Protein AF-A0A3N5HM91-F1 (afdb_monomer_lite)

Sequence (227 aa):
MMANQSGSASPARASLASGGAGEHDPHALMRIKSLTLRARAVVEGFYTGLHRSPYHGFSVEFSEYRPYVQGDDPGGLDWKLYARSDRYYIKRFEDETDRLVYLIFDRSRSMGFGTLAYDKSQYAVTLAATLAYFMSLQRDSVGLLTFDESIGDWIPARQRPGHFRQLMVALTRPLAGAGTNLDQPLTQLAQRITKRGLVILISDLLAPIAELRTNLAMLRSRGQEVM

Foldseek 3Di:
DDDDDDDDDDPDDDDPDPDQQLDDDPVVLLPPPQLLVSLVCNLVSVLVSPDPPNDDDPDQPFPDWDFDDPPDDPVQWDPPVCVVPVTTTGTDTDPLPQFFEEEEAELAPQQQDDPDPDGNLSVLLSVSLNVLVVSLSSQHFYWYWYDYQHTDDTGGGDNDPCSSVVSNVVSPDHRDHPHHDPQHHLVVVLVVDQDEHEYE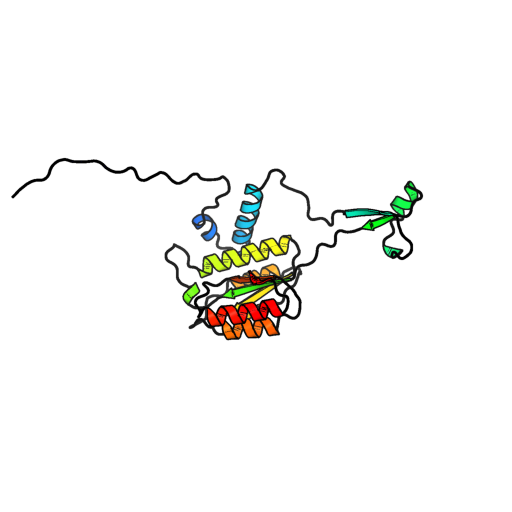YRDPPPDDPVSVVVSVVSSVVSNYHYD

Secondary structure (DSSP, 8-state):
---------PPP--------TT---HHHHHT---HHHHHHHHHHHHHHHH-SS-----S--EEEEEEP-TTS-GGGB-HHHHHHHSS-EEEEE------EEEEEEE-SGGGG--SSSS-HHHHHHHHHHHHHHHHHHTT-EEEEEEESSSEEEEEEEE--TTHHHHHHHHHTSPP--SS---HHHHHHHHHH--S--EEEEES---S-HHHHHHHHHHHHHTT-EE-

Radius of gyration: 25.28 Å; chains: 1; bounding box: 54×55×94 Å

pLDDT: mean 77.69, std 19.09, range [32.09, 96.38]

Structure (mmCIF, N/CA/C/O backbone):
data_AF-A0A3N5HM91-F1
#
_entry.id   AF-A0A3N5HM91-F1
#
loop_
_atom_site.group_PDB
_atom_site.id
_atom_site.type_symbol
_atom_site.label_atom_id
_atom_site.label_alt_id
_atom_site.label_comp_id
_atom_site.label_asym_id
_atom_site.label_entity_id
_atom_site.label_seq_id
_atom_site.pdbx_PDB_ins_code
_atom_site.Cartn_x
_atom_site.Cartn_y
_atom_site.Cartn_z
_atom_site.occupancy
_atom_site.B_iso_or_equiv
_atom_site.auth_seq_id
_atom_site.auth_comp_id
_atom_site.auth_asym_id
_atom_site.auth_atom_id
_atom_site.pdbx_PDB_model_num
ATOM 1 N N . MET A 1 1 ? 17.850 28.552 -58.714 1.00 38.75 1 MET A N 1
ATOM 2 C CA . MET A 1 1 ? 18.538 29.624 -57.970 1.00 38.75 1 MET A CA 1
ATOM 3 C C . MET A 1 1 ? 17.457 30.563 -57.462 1.00 38.75 1 MET A C 1
ATOM 5 O O . MET A 1 1 ? 16.863 31.204 -58.307 1.00 38.75 1 MET A O 1
ATOM 9 N N . MET A 1 2 ? 17.200 30.575 -56.141 1.00 33.78 2 MET A N 1
ATOM 10 C CA . MET A 1 2 ? 16.507 31.648 -55.383 1.00 33.78 2 MET A CA 1
ATOM 11 C C . MET A 1 2 ? 15.030 31.937 -55.764 1.00 33.78 2 MET A C 1
ATOM 13 O O . MET A 1 2 ? 14.639 31.814 -56.907 1.00 33.78 2 MET A O 1
ATOM 17 N N . ALA A 1 3 ? 14.114 32.352 -54.895 1.00 36.22 3 ALA A N 1
ATOM 18 C CA . ALA A 1 3 ? 14.037 32.378 -53.448 1.00 36.22 3 ALA A CA 1
ATOM 19 C C . ALA A 1 3 ? 12.547 32.462 -53.049 1.00 36.22 3 ALA A C 1
ATOM 21 O O . ALA A 1 3 ? 11.708 32.997 -53.766 1.00 36.22 3 ALA A O 1
ATOM 22 N N . ASN A 1 4 ? 12.283 31.904 -51.876 1.00 33.09 4 ASN A N 1
ATOM 23 C CA . ASN A 1 4 ? 11.104 31.980 -51.024 1.00 33.09 4 ASN A CA 1
ATOM 24 C C . ASN A 1 4 ? 10.747 33.427 -50.597 1.00 33.09 4 ASN A C 1
ATOM 26 O O . ASN A 1 4 ? 11.670 34.203 -50.342 1.00 33.09 4 ASN A O 1
ATOM 30 N N . GLN A 1 5 ? 9.442 33.731 -50.474 1.00 35.41 5 GLN A N 1
ATOM 31 C CA . GLN A 1 5 ? 8.746 34.633 -49.514 1.00 35.41 5 GLN A CA 1
ATOM 32 C C . GLN A 1 5 ? 7.316 34.896 -50.055 1.00 35.41 5 GLN A C 1
ATOM 34 O O . GLN A 1 5 ? 7.162 35.103 -51.248 1.00 35.41 5 GLN A O 1
ATOM 39 N N . SER A 1 6 ? 6.199 34.925 -49.327 1.00 35.38 6 SER A N 1
ATOM 40 C CA . SER A 1 6 ? 5.907 35.072 -47.901 1.00 35.38 6 SER A CA 1
ATOM 41 C C . SER A 1 6 ? 4.463 34.591 -47.654 1.00 35.38 6 SER A C 1
ATOM 43 O O . SER A 1 6 ? 3.572 34.832 -48.464 1.00 35.38 6 SER A O 1
ATOM 45 N N . GLY A 1 7 ? 4.231 33.891 -46.546 1.00 32.09 7 GLY A N 1
ATOM 46 C CA . GLY A 1 7 ? 2.920 33.349 -46.182 1.00 32.09 7 GLY A CA 1
ATOM 47 C C . GLY A 1 7 ? 2.950 32.801 -44.761 1.00 32.09 7 GLY A C 1
ATOM 48 O O . GLY A 1 7 ? 2.872 31.596 -44.549 1.00 32.09 7 GLY A O 1
ATOM 49 N N . SER A 1 8 ? 3.167 33.681 -43.783 1.00 37.75 8 SER A N 1
ATOM 50 C CA . SER A 1 8 ? 3.177 33.337 -42.361 1.00 37.75 8 SER A CA 1
ATOM 51 C C . SER A 1 8 ? 1.759 33.382 -41.786 1.00 37.75 8 SER A C 1
ATOM 53 O O . SER A 1 8 ? 1.264 34.450 -41.431 1.00 37.75 8 SER A O 1
ATOM 55 N N . ALA A 1 9 ? 1.131 32.219 -41.638 1.00 35.38 9 ALA A N 1
ATOM 56 C CA . ALA A 1 9 ? 0.003 32.020 -40.734 1.00 35.38 9 ALA A CA 1
ATOM 57 C C . ALA A 1 9 ? 0.336 30.830 -39.825 1.00 35.38 9 ALA A C 1
ATOM 59 O O . ALA A 1 9 ? 0.240 29.670 -40.214 1.00 35.38 9 ALA A O 1
ATOM 60 N N . SER A 1 10 ? 0.816 31.149 -38.625 1.00 39.56 10 SER A N 1
ATOM 61 C CA . SER A 1 10 ? 1.086 30.190 -37.554 1.00 39.56 10 SER A CA 1
ATOM 62 C C . SER A 1 10 ? -0.232 29.884 -36.835 1.00 39.56 10 SER A C 1
ATOM 64 O O . SER A 1 10 ? -0.868 30.836 -36.372 1.00 39.56 10 SER A O 1
ATOM 66 N N . PRO A 1 11 ? -0.690 28.625 -36.708 1.00 36.38 11 PRO A N 1
ATOM 67 C CA . PRO A 1 11 ? -1.816 28.339 -35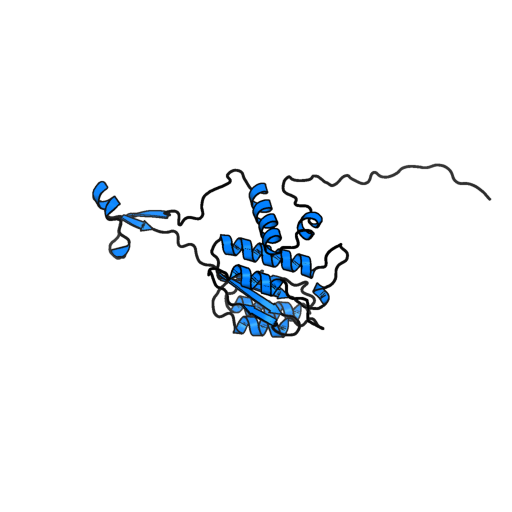.841 1.00 36.38 11 PRO A CA 1
ATOM 68 C C . PRO A 1 11 ? -1.323 28.329 -34.393 1.00 36.38 11 PRO A C 1
ATOM 70 O O . PRO A 1 11 ? -0.426 27.574 -34.010 1.00 36.38 11 PRO A O 1
ATOM 73 N N . ALA A 1 12 ? -1.924 29.213 -33.600 1.00 36.97 12 ALA A N 1
ATOM 74 C CA . ALA A 1 12 ? -1.773 29.302 -32.161 1.00 36.97 12 ALA A CA 1
ATOM 75 C C . ALA A 1 12 ? -1.885 27.911 -31.515 1.00 36.97 12 ALA A C 1
ATOM 77 O O . ALA A 1 12 ? -2.926 27.256 -31.581 1.00 36.97 12 ALA A O 1
ATOM 78 N N . ARG A 1 13 ? -0.803 27.463 -30.870 1.00 32.44 13 ARG A N 1
ATOM 79 C CA . ARG A 1 13 ? -0.859 26.329 -29.949 1.00 32.44 13 ARG A CA 1
ATOM 80 C C . ARG A 1 13 ? -1.694 26.749 -28.746 1.00 32.44 13 ARG A C 1
ATOM 82 O O . ARG A 1 13 ? -1.311 27.646 -27.999 1.00 32.44 13 ARG A O 1
ATOM 89 N N . ALA A 1 14 ? -2.842 26.094 -28.624 1.00 33.09 14 ALA A N 1
ATOM 90 C CA . ALA A 1 14 ? -3.790 26.224 -27.538 1.00 33.09 14 ALA A CA 1
ATOM 91 C C . ALA A 1 14 ? -3.094 26.156 -26.171 1.00 33.09 14 ALA A C 1
ATOM 93 O O . ALA A 1 14 ? -2.381 25.203 -25.854 1.00 33.09 14 ALA A O 1
ATOM 94 N N . SER A 1 15 ? -3.339 27.187 -25.369 1.00 38.09 15 SER A N 1
ATOM 95 C CA . SER A 1 15 ? -3.072 27.219 -23.941 1.00 38.09 15 SER A CA 1
ATOM 96 C C . SER A 1 15 ? -3.959 26.193 -23.234 1.00 38.09 15 SER A C 1
ATOM 98 O O . SER A 1 15 ? -5.172 26.378 -23.137 1.00 38.09 15 SER A O 1
ATOM 100 N N . LEU A 1 16 ? -3.356 25.128 -22.716 1.00 40.62 16 LEU A N 1
ATOM 101 C CA . LEU A 1 16 ? -3.989 24.205 -21.778 1.00 40.62 16 LEU A CA 1
ATOM 102 C C . LEU A 1 16 ? -3.078 24.074 -20.561 1.00 40.62 16 LEU A C 1
ATOM 104 O O . LEU A 1 16 ? -2.190 23.232 -20.526 1.00 40.62 16 LEU A O 1
ATOM 108 N N . ALA A 1 17 ? -3.294 24.949 -19.585 1.00 33.06 17 ALA A N 1
ATOM 109 C CA . ALA A 1 17 ? -2.877 24.738 -18.205 1.00 33.06 17 ALA A CA 1
ATOM 110 C C . ALA A 1 17 ? -3.759 25.605 -17.300 1.00 33.06 17 ALA A C 1
ATOM 112 O O . ALA A 1 17 ? -3.346 26.638 -16.778 1.00 33.06 17 ALA A O 1
ATOM 113 N N . SER A 1 18 ? -5.021 25.204 -17.156 1.00 34.78 18 SER A N 1
ATOM 114 C CA . SER A 1 18 ? -5.831 25.604 -16.010 1.00 34.78 18 SER A CA 1
ATOM 115 C C . SER A 1 18 ? -5.305 24.847 -14.786 1.00 34.78 18 SER A C 1
ATOM 117 O O . SER A 1 18 ? -5.758 23.740 -14.504 1.00 34.78 18 SER A O 1
ATOM 119 N N . GLY A 1 19 ? -4.303 25.414 -14.112 1.00 32.50 19 GLY A N 1
ATOM 120 C CA . GLY A 1 19 ? -3.766 24.886 -12.858 1.00 32.50 19 GLY A CA 1
ATOM 121 C C . GLY A 1 19 ? -4.804 25.002 -11.744 1.00 32.50 19 GLY A C 1
ATOM 122 O O . GLY A 1 19 ? -5.133 26.105 -11.305 1.00 32.50 19 GLY A O 1
ATOM 123 N N . GLY A 1 20 ? -5.342 23.861 -11.317 1.00 33.12 20 GLY A N 1
ATOM 124 C CA . GLY A 1 20 ? -6.189 23.747 -10.136 1.00 33.12 20 GLY A CA 1
ATOM 125 C C . GLY A 1 20 ? -5.333 23.688 -8.871 1.00 33.12 20 GLY A C 1
ATOM 126 O O . GLY A 1 20 ? -4.338 22.970 -8.810 1.00 33.12 20 GLY A O 1
ATOM 127 N N . ALA A 1 21 ? -5.713 24.462 -7.857 1.00 42.03 21 ALA A N 1
ATOM 128 C CA . ALA A 1 21 ? -5.048 24.506 -6.559 1.00 42.03 21 ALA A CA 1
ATOM 129 C C . ALA A 1 21 ? -5.019 23.109 -5.901 1.00 42.03 21 ALA A C 1
ATOM 131 O O . ALA A 1 21 ? -6.069 22.548 -5.601 1.00 42.03 21 ALA A O 1
ATOM 132 N N . GLY A 1 22 ? -3.815 22.560 -5.700 1.00 48.78 22 GLY A N 1
ATOM 133 C CA . GLY A 1 22 ? -3.570 21.229 -5.116 1.00 48.78 22 GLY A CA 1
ATOM 134 C C . GLY A 1 22 ? -2.557 20.368 -5.884 1.00 48.78 22 GLY A C 1
ATOM 135 O O . GLY A 1 22 ? -2.160 19.305 -5.412 1.00 48.78 22 GLY A O 1
ATOM 136 N N . GLU A 1 23 ? -2.113 20.810 -7.061 1.00 53.28 23 GLU A N 1
ATOM 137 C CA . GLU A 1 23 ? -1.206 20.041 -7.912 1.00 53.28 23 GLU A CA 1
ATOM 138 C C . GLU A 1 23 ? 0.236 20.082 -7.376 1.00 53.28 23 GLU A C 1
ATOM 140 O O . GLU A 1 23 ? 1.000 21.019 -7.614 1.00 53.28 23 GLU A O 1
ATOM 145 N N . HIS A 1 24 ? 0.624 19.065 -6.602 1.00 64.25 24 HIS A N 1
ATOM 146 C CA . HIS A 1 24 ? 2.031 18.861 -6.278 1.00 64.25 24 HIS A CA 1
ATOM 147 C C . HIS A 1 24 ? 2.794 18.499 -7.546 1.00 64.25 24 HIS A C 1
ATOM 149 O O . HIS A 1 24 ? 2.518 17.462 -8.147 1.00 64.25 24 HIS A O 1
ATOM 155 N N . ASP A 1 25 ? 3.791 19.313 -7.902 1.00 80.00 25 ASP A N 1
ATOM 156 C CA . ASP A 1 25 ? 4.732 18.983 -8.970 1.00 80.00 25 ASP A CA 1
ATOM 157 C C . ASP A 1 25 ? 5.346 17.591 -8.703 1.00 80.00 25 ASP A C 1
ATOM 159 O O . ASP A 1 25 ? 6.078 17.416 -7.714 1.00 80.00 25 ASP A O 1
ATOM 163 N N . PRO A 1 26 ? 5.075 16.587 -9.563 1.00 79.69 26 PRO A N 1
ATOM 164 C CA . PRO A 1 26 ? 5.615 15.245 -9.397 1.00 79.69 26 PRO A CA 1
ATOM 165 C C . PRO A 1 26 ? 7.144 15.245 -9.322 1.00 79.69 26 PRO A C 1
ATOM 167 O O . PRO A 1 26 ? 7.726 14.446 -8.586 1.00 79.69 26 PRO A O 1
ATOM 170 N N . HIS A 1 27 ? 7.815 16.168 -10.020 1.00 83.25 27 HIS A N 1
ATOM 171 C CA . HIS A 1 27 ? 9.269 16.286 -9.955 1.00 83.25 27 HIS A CA 1
ATOM 172 C C . HIS A 1 27 ? 9.744 16.743 -8.573 1.00 83.25 27 HIS A C 1
ATOM 174 O O . HIS A 1 27 ? 10.708 16.183 -8.045 1.00 83.25 27 HIS A O 1
ATOM 180 N N . ALA A 1 28 ? 9.062 17.704 -7.949 1.00 85.25 28 ALA A N 1
ATOM 181 C CA . ALA A 1 28 ? 9.367 18.143 -6.590 1.00 85.25 28 ALA A CA 1
ATOM 182 C C . ALA A 1 28 ? 9.172 17.016 -5.561 1.00 85.25 28 ALA A C 1
ATOM 184 O O . ALA A 1 28 ? 10.044 16.802 -4.714 1.00 85.25 28 ALA A O 1
ATOM 185 N N . LEU A 1 29 ? 8.086 16.241 -5.667 1.00 86.56 29 LEU A N 1
ATOM 186 C CA . LEU A 1 29 ? 7.828 15.099 -4.780 1.00 86.56 29 LEU A CA 1
ATOM 187 C C . LEU A 1 29 ? 8.895 14.008 -4.915 1.00 86.56 29 LEU A C 1
ATOM 189 O O . LEU A 1 29 ? 9.392 13.486 -3.913 1.00 86.56 29 LEU A O 1
ATOM 193 N N . MET A 1 30 ? 9.307 13.696 -6.145 1.00 88.94 30 MET A N 1
ATOM 194 C CA . MET A 1 30 ? 10.326 12.676 -6.404 1.00 88.94 30 MET A CA 1
ATOM 195 C C . MET A 1 30 ? 11.716 13.049 -5.872 1.00 88.94 30 MET A C 1
ATOM 197 O O . MET A 1 30 ? 12.528 12.160 -5.612 1.00 88.94 30 MET A O 1
ATOM 201 N N . ARG A 1 31 ? 11.990 14.337 -5.612 1.00 88.00 31 ARG A N 1
ATOM 202 C CA . ARG A 1 31 ? 13.237 14.780 -4.957 1.00 88.00 31 ARG A CA 1
ATOM 203 C C . ARG A 1 31 ? 13.297 14.435 -3.467 1.00 88.00 31 ARG A C 1
ATOM 205 O O . ARG A 1 31 ? 14.390 14.394 -2.899 1.00 88.00 31 ARG A O 1
ATOM 212 N N . ILE A 1 32 ? 12.161 14.168 -2.820 1.00 90.44 32 ILE A N 1
ATOM 213 C CA . ILE A 1 32 ? 12.120 13.784 -1.406 1.00 90.44 32 ILE A CA 1
ATOM 214 C C . ILE A 1 32 ? 12.680 12.367 -1.271 1.00 90.44 32 ILE A C 1
ATOM 216 O O . ILE A 1 32 ? 12.009 11.399 -1.616 1.00 90.44 32 ILE A O 1
ATOM 220 N N . LYS A 1 33 ? 13.909 12.220 -0.762 1.00 88.31 33 LYS A N 1
ATOM 221 C CA . LYS A 1 33 ? 14.578 10.906 -0.638 1.00 88.31 33 LYS A CA 1
ATOM 222 C C . LYS A 1 33 ? 13.886 9.951 0.338 1.00 88.31 33 LYS A C 1
ATOM 224 O O . LYS A 1 33 ? 13.924 8.742 0.149 1.00 88.31 33 LYS A O 1
ATOM 229 N N . SER A 1 34 ? 13.275 10.484 1.394 1.00 93.00 34 SER A N 1
ATOM 230 C CA . SER A 1 34 ? 12.549 9.670 2.369 1.00 93.00 34 SER A CA 1
ATOM 231 C C . SER A 1 34 ? 11.190 9.269 1.808 1.00 93.00 34 SER A C 1
ATOM 233 O O . SER A 1 34 ? 10.312 10.118 1.659 1.00 93.00 34 SER A O 1
ATOM 235 N N . LEU A 1 35 ? 11.000 7.973 1.550 1.00 93.00 35 LEU A N 1
ATOM 236 C CA . LEU A 1 35 ? 9.730 7.432 1.061 1.00 93.00 35 LEU A CA 1
ATOM 237 C C . LEU A 1 35 ? 8.567 7.748 2.012 1.00 93.00 35 LEU A C 1
ATOM 239 O O . LEU A 1 35 ? 7.495 8.142 1.569 1.00 93.00 35 LEU A O 1
ATOM 243 N N . THR A 1 36 ? 8.808 7.666 3.323 1.00 92.62 36 THR A N 1
ATOM 244 C CA . THR A 1 36 ? 7.818 8.024 4.345 1.00 92.62 36 THR A CA 1
ATOM 245 C C . THR A 1 36 ? 7.397 9.488 4.252 1.00 92.62 36 THR A C 1
ATOM 247 O O . THR A 1 36 ? 6.209 9.787 4.316 1.00 92.62 36 THR A O 1
ATOM 250 N N . LEU A 1 37 ? 8.357 10.412 4.119 1.00 91.44 37 LEU A N 1
ATOM 251 C CA . LEU A 1 37 ? 8.040 11.840 4.009 1.00 91.44 37 LEU A CA 1
ATOM 252 C C . LEU A 1 37 ? 7.346 12.151 2.685 1.00 91.44 37 LEU A C 1
ATOM 254 O O . LEU A 1 37 ? 6.444 12.977 2.651 1.00 91.44 37 LEU A O 1
ATOM 258 N N . ARG A 1 38 ? 7.733 11.458 1.611 1.00 93.12 38 ARG A N 1
ATOM 259 C CA . ARG A 1 38 ? 7.095 11.586 0.303 1.00 93.12 38 ARG A CA 1
ATOM 260 C C . ARG A 1 38 ? 5.633 11.142 0.350 1.00 93.12 38 ARG A C 1
ATOM 262 O O . ARG A 1 38 ? 4.770 11.896 -0.074 1.00 93.12 38 ARG A O 1
ATOM 269 N N . ALA A 1 39 ? 5.355 9.969 0.920 1.00 91.56 39 ALA A N 1
ATOM 270 C CA . ALA A 1 39 ? 3.995 9.465 1.108 1.00 91.56 39 ALA A CA 1
ATOM 271 C C . ALA A 1 39 ? 3.138 10.427 1.945 1.00 91.56 39 ALA A C 1
ATOM 273 O O . ALA A 1 39 ? 2.004 10.719 1.578 1.00 91.56 39 ALA A O 1
ATOM 274 N N . ARG A 1 40 ? 3.702 10.975 3.031 1.00 90.69 40 ARG A N 1
ATOM 275 C CA . ARG A 1 40 ? 3.040 12.002 3.850 1.00 90.69 40 ARG A CA 1
ATOM 276 C C . ARG A 1 40 ? 2.698 13.249 3.052 1.00 90.69 40 ARG A C 1
ATOM 278 O O . ARG A 1 40 ? 1.547 13.654 3.070 1.00 90.69 40 ARG A O 1
ATOM 285 N N . ALA A 1 41 ? 3.662 13.801 2.317 1.00 89.25 41 ALA A N 1
ATOM 286 C CA . ALA A 1 41 ? 3.454 15.002 1.517 1.00 89.25 41 ALA A CA 1
ATOM 287 C C . ALA A 1 41 ? 2.342 14.819 0.471 1.00 89.25 41 ALA A C 1
ATOM 289 O O . ALA A 1 41 ? 1.533 15.719 0.289 1.00 89.25 41 ALA A O 1
ATOM 290 N N . VAL A 1 42 ? 2.264 13.648 -0.175 1.00 88.19 42 VAL A N 1
ATOM 291 C CA . VAL A 1 42 ? 1.188 13.339 -1.133 1.00 88.19 42 VAL A CA 1
ATOM 292 C C . VAL A 1 42 ? -0.172 13.271 -0.436 1.00 88.19 42 VAL A C 1
ATOM 294 O O . VAL A 1 42 ? -1.130 13.877 -0.908 1.00 88.19 42 VAL A O 1
ATOM 297 N N . VAL A 1 43 ? -0.263 12.558 0.692 1.00 86.75 43 VAL A N 1
ATOM 298 C CA . VAL A 1 43 ? -1.525 12.409 1.434 1.00 86.75 43 VAL A CA 1
ATOM 299 C C . VAL A 1 43 ? -1.989 13.742 2.026 1.00 86.75 43 VAL A C 1
ATOM 301 O O . VAL A 1 43 ? -3.131 14.136 1.820 1.00 86.75 43 VAL A O 1
ATOM 304 N N . GLU A 1 44 ? -1.117 14.469 2.722 1.00 83.19 44 GLU A N 1
ATOM 305 C CA . GLU A 1 44 ? -1.420 15.789 3.296 1.00 83.19 44 GLU A CA 1
ATOM 306 C C . GLU A 1 44 ? -1.773 16.813 2.208 1.00 83.19 44 GLU A C 1
ATOM 308 O O . GLU A 1 44 ? -2.680 17.624 2.381 1.00 83.19 44 GLU A O 1
ATOM 313 N N . GLY A 1 45 ? -1.106 16.738 1.058 1.00 77.31 45 GLY A N 1
ATOM 314 C CA . GLY A 1 45 ? -1.426 17.496 -0.144 1.00 77.31 45 GLY A CA 1
ATOM 315 C C . GLY A 1 45 ? -2.835 17.279 -0.669 1.00 77.31 45 GLY A C 1
ATOM 316 O O . GLY A 1 45 ? -3.582 18.222 -0.928 1.00 77.31 45 GLY A O 1
ATOM 317 N N . PHE A 1 46 ? -3.220 16.009 -0.763 1.00 70.31 46 PHE A N 1
ATOM 318 C CA . PHE A 1 46 ? -4.570 15.616 -1.133 1.00 70.31 46 PHE A CA 1
ATOM 319 C C . PHE A 1 46 ? -5.600 16.148 -0.126 1.00 70.31 46 PHE A C 1
ATOM 321 O O . PHE A 1 46 ? -6.576 16.776 -0.524 1.00 70.31 46 PHE A O 1
ATOM 328 N N . TYR A 1 47 ? -5.355 15.995 1.179 1.00 66.50 47 TYR A N 1
ATOM 329 C CA . TYR A 1 47 ? -6.248 16.528 2.214 1.00 66.50 47 TYR A CA 1
ATOM 330 C C . TYR A 1 47 ? -6.366 18.057 2.160 1.00 66.50 47 TYR A C 1
ATOM 332 O O . TYR A 1 47 ? -7.474 18.587 2.133 1.00 66.50 47 TYR A O 1
ATOM 340 N N . THR A 1 48 ? -5.248 18.779 2.072 1.00 59.34 48 THR A N 1
ATOM 341 C CA . THR A 1 48 ? -5.237 20.252 2.005 1.00 59.34 48 THR A CA 1
ATOM 342 C C . THR A 1 48 ? -5.942 20.804 0.766 1.00 59.34 48 THR A C 1
ATOM 344 O O . THR A 1 48 ? -6.614 21.827 0.880 1.00 59.34 48 THR A O 1
ATOM 347 N N . GLY A 1 49 ? -5.884 20.106 -0.375 1.00 55.22 49 GLY A N 1
ATOM 348 C CA . GLY A 1 49 ? -6.674 20.431 -1.569 1.00 55.22 49 GLY A CA 1
ATOM 349 C C . GLY A 1 49 ? -8.179 20.149 -1.435 1.00 55.22 49 GLY A C 1
ATOM 350 O O . GLY A 1 49 ? -8.981 20.806 -2.097 1.00 55.22 49 GLY A O 1
ATOM 351 N N . LEU A 1 50 ? -8.583 19.220 -0.559 1.00 51.25 50 LEU A N 1
ATOM 352 C CA . LEU A 1 50 ? -9.987 18.855 -0.311 1.00 51.25 50 LEU A CA 1
ATOM 353 C C . LEU A 1 50 ? -10.686 19.669 0.796 1.00 51.25 50 LEU A C 1
ATOM 355 O O . LEU A 1 50 ? -11.903 19.550 0.960 1.00 51.25 50 LEU A O 1
ATOM 359 N N . HIS A 1 51 ? -9.986 20.510 1.563 1.00 46.47 51 HIS A N 1
ATOM 360 C CA . HIS A 1 51 ? -10.601 21.169 2.719 1.00 46.47 51 HIS A CA 1
ATOM 361 C C . HIS A 1 51 ? -11.382 22.458 2.390 1.00 46.47 51 HIS A C 1
ATOM 363 O O . HIS A 1 51 ? -10.825 23.550 2.292 1.00 46.47 51 HIS A O 1
ATOM 369 N N . ARG A 1 52 ? -12.718 22.359 2.474 1.00 34.84 52 ARG A N 1
ATOM 370 C CA . ARG A 1 52 ? -13.463 23.077 3.530 1.00 34.84 52 ARG A CA 1
ATOM 371 C C . ARG A 1 52 ? -13.649 22.103 4.708 1.00 34.84 52 ARG A C 1
ATOM 373 O O . ARG A 1 52 ? -14.355 21.116 4.563 1.00 34.84 52 ARG A O 1
ATOM 380 N N . SER A 1 53 ? -13.048 22.434 5.856 1.00 38.44 53 SER A N 1
ATOM 381 C CA . SER A 1 53 ? -13.053 21.745 7.173 1.00 38.44 53 SER A CA 1
ATOM 382 C C . SER A 1 53 ? -11.880 20.776 7.449 1.00 38.44 53 SER A C 1
ATOM 384 O O . SER A 1 53 ? -11.945 19.633 7.003 1.00 38.44 53 SER A O 1
ATOM 386 N N . PRO A 1 54 ? -10.826 21.203 8.191 1.00 47.53 54 PRO A N 1
ATOM 387 C CA . PRO A 1 54 ? -9.551 20.479 8.312 1.00 47.53 54 PRO A CA 1
ATOM 388 C C . PRO A 1 54 ? -9.444 19.406 9.403 1.00 47.53 54 PRO A C 1
ATOM 390 O O . PRO A 1 54 ? -8.455 18.688 9.418 1.00 47.53 54 PRO A O 1
ATOM 393 N N . TYR A 1 55 ? -10.394 19.271 10.326 1.00 43.44 55 TYR A N 1
ATOM 394 C CA . TYR A 1 55 ? -10.294 18.277 11.400 1.00 43.44 55 TYR A CA 1
ATOM 395 C C . TYR A 1 55 ? -11.692 17.891 11.881 1.00 43.44 55 TYR A C 1
ATOM 397 O O . TYR A 1 55 ? -12.354 18.659 12.574 1.00 43.44 55 TYR A O 1
ATOM 405 N N . HIS A 1 56 ? -12.144 16.692 11.532 1.00 38.91 56 HIS A N 1
ATOM 406 C CA . HIS A 1 56 ? -12.914 15.881 12.471 1.00 38.91 56 HIS A CA 1
ATOM 407 C C . HIS A 1 56 ? -11.985 14.732 12.831 1.00 38.91 56 HIS A C 1
ATOM 409 O O . HIS A 1 56 ? -11.485 14.029 11.954 1.00 38.91 56 HIS A O 1
ATOM 415 N N . GLY A 1 57 ? -11.608 14.657 14.105 1.00 36.62 57 GLY A N 1
ATOM 416 C CA . GLY A 1 57 ? -10.730 13.602 14.579 1.00 36.62 57 GLY A CA 1
ATOM 417 C C . GLY A 1 57 ? -11.390 12.254 14.321 1.00 36.62 57 GLY A C 1
ATOM 418 O O . GLY A 1 57 ? -12.552 12.076 14.660 1.00 36.62 57 GLY A O 1
ATOM 419 N N . PHE A 1 58 ? -10.635 11.311 13.758 1.00 41.53 58 PHE A N 1
ATOM 420 C CA . PHE A 1 58 ? -10.981 9.888 13.699 1.00 41.53 58 PHE A CA 1
ATOM 421 C C . PHE A 1 58 ? -10.895 9.288 15.115 1.00 41.53 58 PHE A C 1
ATOM 423 O O . PHE A 1 58 ? -10.002 8.507 15.460 1.00 41.53 58 PHE A O 1
ATOM 430 N N . SER A 1 59 ? -11.752 9.798 15.993 1.00 36.56 59 SER A N 1
ATOM 431 C CA . SER A 1 59 ? -12.167 9.135 17.214 1.00 36.56 59 SER A CA 1
ATOM 432 C C . SER A 1 59 ? -13.324 8.221 16.847 1.00 36.56 59 SER A C 1
ATOM 434 O O . SER A 1 59 ? -14.056 8.519 15.912 1.00 36.56 59 SER A O 1
ATOM 436 N N . VAL A 1 60 ? -13.500 7.149 17.619 1.00 40.31 60 VAL A N 1
ATOM 437 C CA . VAL A 1 60 ? -14.737 6.366 17.665 1.00 40.31 60 VAL A CA 1
ATOM 438 C C . VAL A 1 60 ? -15.859 7.342 18.020 1.00 40.31 60 VAL A C 1
ATOM 440 O O . VAL A 1 60 ? -16.118 7.600 19.200 1.00 40.31 60 VAL A O 1
ATOM 443 N N . GLU A 1 61 ? -16.427 8.002 17.018 1.00 44.47 61 GLU A N 1
ATOM 444 C CA . GLU A 1 61 ? -17.507 8.942 17.229 1.00 44.47 61 GLU A CA 1
ATOM 445 C C . GLU A 1 61 ? -18.689 8.091 17.674 1.00 44.47 61 GLU A C 1
ATOM 447 O O . GLU A 1 61 ? -19.072 7.086 17.074 1.00 44.47 61 GLU A O 1
ATOM 452 N N . PHE A 1 62 ? -19.168 8.428 18.860 1.00 45.44 62 PHE A N 1
ATOM 453 C CA . PHE A 1 62 ? -20.368 7.871 19.437 1.00 45.44 62 PHE A CA 1
ATOM 454 C C . PHE A 1 62 ? -21.485 7.938 18.382 1.00 45.44 62 PHE A C 1
ATOM 456 O O . PHE A 1 62 ? -21.862 9.031 17.972 1.00 45.44 62 PHE A O 1
ATOM 463 N N . SER A 1 63 ? -21.967 6.779 17.925 1.00 59.62 63 SER A N 1
ATOM 464 C CA . SER A 1 63 ? -22.902 6.715 16.800 1.00 59.62 63 SER A CA 1
ATOM 465 C C . SER A 1 63 ? -24.267 7.244 17.220 1.00 59.62 63 SER A C 1
ATOM 467 O O . SER A 1 63 ? -24.770 8.156 16.585 1.00 59.62 63 SER A O 1
ATOM 469 N N . GLU A 1 64 ? -24.850 6.716 18.302 1.00 62.81 64 GLU A N 1
ATOM 470 C CA . GLU A 1 64 ? -26.140 7.154 18.849 1.00 62.81 64 GLU A CA 1
ATOM 471 C C . GLU A 1 64 ? -26.470 6.386 20.147 1.00 62.81 64 GLU A C 1
ATOM 473 O O . GLU A 1 64 ? -25.968 5.281 20.393 1.00 62.81 64 GLU A O 1
ATOM 478 N N . TYR A 1 65 ? -27.347 6.950 20.989 1.00 74.44 65 TYR A N 1
ATOM 479 C CA . TYR A 1 65 ? -27.953 6.221 22.107 1.00 74.44 65 TYR A CA 1
ATOM 480 C C . TYR A 1 65 ? -29.222 5.564 21.586 1.00 74.44 65 TYR A C 1
ATOM 482 O O . TYR A 1 65 ? -30.177 6.248 21.218 1.00 74.44 65 TYR A O 1
ATOM 490 N N . ARG A 1 66 ? -29.264 4.234 21.610 1.00 84.12 66 ARG A N 1
ATOM 491 C CA . ARG A 1 66 ? -30.483 3.485 21.301 1.00 84.12 66 ARG A CA 1
ATOM 492 C C . ARG A 1 66 ? -31.170 3.068 22.609 1.00 84.12 66 ARG A C 1
ATOM 494 O O . ARG A 1 66 ? -30.473 2.596 23.510 1.00 84.12 66 ARG A O 1
ATOM 501 N N . PRO A 1 67 ? -32.507 3.195 22.733 1.00 85.94 67 PRO A N 1
ATOM 502 C CA . PRO A 1 67 ? -33.242 2.607 23.849 1.00 85.94 67 PRO A CA 1
ATOM 503 C C . PRO A 1 67 ? -32.973 1.103 23.950 1.00 85.94 67 PRO A C 1
ATOM 505 O O . PRO A 1 67 ? -33.023 0.395 22.942 1.00 85.94 67 PRO A O 1
ATOM 508 N N . TYR A 1 68 ? -32.686 0.626 25.158 1.00 86.19 68 TYR A N 1
ATOM 509 C CA . TYR A 1 68 ? -32.509 -0.798 25.433 1.00 86.19 68 TYR A CA 1
ATOM 510 C C . TYR A 1 68 ? -33.766 -1.576 25.031 1.00 86.19 68 TYR A C 1
ATOM 512 O O . TYR A 1 68 ? -34.880 -1.191 25.397 1.00 86.19 68 TYR A O 1
ATOM 520 N N . VAL A 1 69 ? -33.587 -2.685 24.318 1.00 87.75 69 VAL A N 1
ATOM 521 C CA . VAL A 1 69 ? -34.657 -3.641 24.022 1.00 87.75 69 VAL A CA 1
ATOM 522 C C . VAL A 1 69 ? -34.302 -4.982 24.653 1.00 87.75 69 VAL A C 1
ATOM 524 O O . VAL A 1 69 ? -33.138 -5.367 24.747 1.00 87.75 69 VAL A O 1
ATOM 527 N N . GLN A 1 70 ? -35.322 -5.709 25.103 1.00 81.31 70 GLN A N 1
ATOM 528 C CA . GLN A 1 70 ? -35.151 -7.038 25.672 1.00 81.31 70 GLN A CA 1
ATOM 529 C C . GLN A 1 70 ? -34.437 -7.962 24.669 1.00 81.31 70 GLN A C 1
ATOM 531 O O . GLN A 1 70 ? -34.911 -8.152 23.551 1.00 81.31 70 GLN A O 1
ATOM 536 N N . GLY A 1 71 ? -33.292 -8.512 25.079 1.00 81.44 71 GLY A N 1
ATOM 537 C CA . GLY A 1 71 ? -32.402 -9.311 24.226 1.00 81.44 71 GLY A CA 1
ATOM 538 C C . GLY A 1 71 ? -31.070 -8.632 23.899 1.00 81.44 71 GLY A C 1
ATOM 539 O O . GLY A 1 71 ? -30.153 -9.311 23.445 1.00 81.44 71 GLY A O 1
ATOM 540 N N . ASP A 1 72 ? -30.934 -7.332 24.169 1.00 79.88 72 ASP A N 1
ATOM 541 C CA . ASP A 1 72 ? -29.652 -6.643 24.052 1.00 79.88 72 ASP A CA 1
ATOM 542 C C . ASP A 1 72 ? -28.717 -6.964 25.246 1.00 79.88 72 ASP A C 1
ATOM 544 O O . ASP A 1 72 ? -29.178 -7.191 26.373 1.00 79.88 72 ASP A O 1
ATOM 548 N N . ASP A 1 73 ? -27.399 -6.959 25.002 1.00 77.81 73 ASP A N 1
ATOM 549 C CA . ASP A 1 73 ? -26.361 -7.231 26.011 1.00 77.81 73 ASP A CA 1
ATOM 550 C C . ASP A 1 73 ? -26.335 -6.140 27.107 1.00 77.81 73 ASP A C 1
ATOM 552 O O . ASP A 1 73 ? -26.067 -4.969 26.805 1.00 77.81 73 ASP A O 1
ATOM 556 N N . PRO A 1 74 ? -26.558 -6.493 28.390 1.00 80.88 74 PRO A N 1
ATOM 557 C CA . PRO A 1 74 ? -26.474 -5.555 29.507 1.00 80.88 74 PRO A CA 1
ATOM 558 C C . PRO A 1 74 ? -25.095 -4.906 29.678 1.00 80.88 74 PRO A C 1
ATOM 560 O O . PRO A 1 74 ? -25.007 -3.860 30.316 1.00 80.88 74 PRO A O 1
ATOM 563 N N . GLY A 1 75 ? -24.022 -5.487 29.127 1.00 79.50 75 GLY A N 1
ATOM 564 C CA . GLY A 1 75 ? -22.673 -4.913 29.173 1.00 79.50 75 GLY A CA 1
ATOM 565 C C . GLY A 1 75 ? -22.528 -3.585 28.418 1.00 79.50 75 GLY A C 1
ATOM 566 O O . GLY A 1 75 ? -21.660 -2.784 28.758 1.00 79.50 75 GLY A O 1
ATOM 567 N N . GLY A 1 76 ? -23.396 -3.320 27.433 1.00 77.50 76 GLY A N 1
ATOM 568 C CA . GLY A 1 76 ? -23.381 -2.101 26.613 1.00 77.50 76 GLY A CA 1
ATOM 569 C C . GLY A 1 76 ? -24.205 -0.930 27.161 1.00 77.50 76 GLY A C 1
ATOM 570 O O . GLY A 1 76 ? -24.360 0.086 26.475 1.00 77.50 76 GLY A O 1
ATOM 571 N N . LEU A 1 77 ? -24.779 -1.070 28.358 1.00 85.25 77 LEU A N 1
ATOM 572 C CA . LEU A 1 77 ? -25.647 -0.060 28.960 1.00 85.25 77 LEU A CA 1
ATOM 573 C C . LEU A 1 77 ? -24.847 1.200 29.345 1.00 85.25 77 LEU A C 1
ATOM 575 O O . LEU A 1 77 ? -23.641 1.150 29.550 1.00 85.25 77 LEU A O 1
ATOM 579 N N . ASP A 1 78 ? -25.481 2.366 29.428 1.00 83.81 78 ASP A N 1
ATOM 580 C CA . ASP A 1 78 ? -24.825 3.563 29.973 1.00 83.81 78 ASP A CA 1
ATOM 581 C C . ASP A 1 78 ? -25.442 3.942 31.324 1.00 83.81 78 ASP A C 1
ATOM 583 O O . ASP A 1 78 ? -26.464 4.627 31.407 1.00 83.81 78 ASP A O 1
ATOM 587 N N . TRP A 1 79 ? -24.795 3.506 32.407 1.00 85.12 79 TRP A N 1
ATOM 588 C CA . TRP A 1 79 ? -25.208 3.782 33.787 1.00 85.12 79 TRP A CA 1
ATOM 589 C C . TRP A 1 79 ? -25.202 5.280 34.126 1.00 85.12 79 TRP A C 1
ATOM 591 O O . TRP A 1 79 ? -25.969 5.725 34.981 1.00 85.12 79 TRP A O 1
ATOM 601 N N . LYS A 1 80 ? -24.369 6.083 33.453 1.00 84.44 80 LYS A N 1
ATOM 602 C CA . LYS A 1 80 ? -24.281 7.531 33.683 1.00 84.44 80 LYS A CA 1
ATOM 603 C C . LYS A 1 80 ? -25.432 8.270 33.006 1.00 84.44 80 LYS A C 1
ATOM 605 O O . LYS A 1 80 ? -25.929 9.248 33.566 1.00 84.44 80 LYS A O 1
ATOM 610 N N . LEU A 1 81 ? -25.859 7.816 31.828 1.00 82.81 81 LEU A N 1
ATOM 611 C CA . LEU A 1 81 ? -27.056 8.324 31.161 1.00 82.81 81 LEU A CA 1
ATOM 612 C C . LEU A 1 81 ? -28.333 7.860 31.871 1.00 82.81 81 LEU A C 1
ATOM 614 O O . LEU A 1 81 ? -29.257 8.659 32.042 1.00 82.81 81 LEU A O 1
ATOM 618 N N . TYR A 1 82 ? -28.356 6.615 32.354 1.00 85.38 82 TYR A N 1
ATOM 619 C CA . TYR A 1 82 ? -29.445 6.090 33.177 1.00 85.38 82 TYR A CA 1
ATOM 620 C C . TYR A 1 82 ? -29.689 6.973 34.406 1.00 85.38 82 TYR A C 1
ATOM 622 O O . TYR A 1 82 ? -30.799 7.458 34.600 1.00 85.38 82 TYR A O 1
ATOM 630 N N . ALA A 1 83 ? -28.631 7.311 35.154 1.00 85.44 83 ALA A N 1
ATOM 631 C CA . ALA A 1 83 ? -28.725 8.150 36.352 1.00 85.44 83 ALA A CA 1
ATOM 632 C C . ALA A 1 83 ? -29.310 9.561 36.116 1.00 85.44 83 ALA A C 1
ATOM 634 O O . ALA A 1 83 ? -29.667 10.241 37.074 1.00 85.44 83 ALA A O 1
ATOM 635 N N . ARG A 1 84 ? -29.381 10.030 34.862 1.00 86.00 84 ARG A N 1
ATOM 636 C CA . ARG A 1 84 ? -29.924 11.353 34.501 1.00 86.00 84 ARG A CA 1
ATOM 637 C C . ARG A 1 84 ? -31.289 11.295 33.827 1.00 86.00 84 ARG A C 1
ATOM 639 O O . ARG A 1 84 ? -32.010 12.284 33.865 1.00 86.00 84 ARG A O 1
ATOM 646 N N . SER A 1 85 ? -31.593 10.195 33.143 1.00 84.50 85 SER A N 1
ATOM 647 C CA . SER A 1 85 ? -32.766 10.079 32.268 1.00 84.50 85 SER A CA 1
ATOM 648 C C . SER A 1 85 ? -33.798 9.062 32.747 1.00 84.50 85 SER A C 1
ATOM 650 O O . SER A 1 85 ? -34.893 9.035 32.192 1.00 84.50 85 SER A O 1
ATOM 652 N N . ASP A 1 86 ? -33.449 8.236 33.742 1.00 85.06 86 ASP A N 1
ATOM 653 C CA . ASP A 1 86 ? -34.262 7.128 34.269 1.00 85.06 86 ASP A CA 1
ATOM 654 C C . ASP A 1 86 ? -34.739 6.158 33.168 1.00 85.06 86 ASP A C 1
ATOM 656 O O . ASP A 1 86 ? -35.796 5.532 33.230 1.00 85.06 86 ASP A O 1
ATOM 660 N N . ARG A 1 87 ? -33.951 6.075 32.088 1.00 84.69 87 ARG A N 1
ATOM 661 C CA . ARG A 1 87 ? -34.214 5.272 30.895 1.00 84.69 87 ARG A CA 1
ATOM 662 C C . ARG A 1 87 ? -32.971 4.481 30.524 1.00 84.69 87 ARG A C 1
ATOM 664 O O . ARG A 1 87 ? -31.849 4.986 30.579 1.00 84.69 87 ARG A O 1
ATOM 671 N N . TYR A 1 88 ? -33.180 3.231 30.126 1.00 87.31 88 TYR A N 1
ATOM 672 C CA . TYR A 1 88 ? -32.109 2.340 29.697 1.00 87.31 88 TYR A CA 1
ATOM 673 C C . TYR A 1 88 ? -31.711 2.650 28.254 1.00 87.31 88 TYR A C 1
ATOM 675 O O . TYR A 1 88 ? -32.516 2.515 27.331 1.00 87.31 88 TYR A O 1
ATOM 683 N N . TYR A 1 89 ? -30.455 3.039 28.067 1.00 84.50 89 TYR A N 1
ATOM 684 C CA . TYR A 1 89 ? -29.854 3.277 26.762 1.00 84.50 89 TYR A CA 1
ATOM 685 C C . TYR A 1 89 ? -28.604 2.421 26.606 1.00 84.50 89 TYR A C 1
ATOM 687 O O . TYR A 1 89 ? -27.833 2.263 27.555 1.00 84.50 89 TYR A O 1
ATOM 695 N N . ILE A 1 90 ? -28.405 1.905 25.397 1.00 84.06 90 ILE A N 1
ATOM 696 C CA . ILE A 1 90 ? -27.176 1.232 24.987 1.00 84.06 90 ILE A CA 1
ATOM 697 C C . ILE A 1 90 ? -26.348 2.196 24.159 1.00 84.06 90 ILE A C 1
ATOM 699 O O . ILE A 1 90 ? -26.861 2.880 23.265 1.00 84.06 90 ILE A O 1
ATOM 703 N N . LYS A 1 91 ? -25.052 2.225 24.454 1.00 77.38 91 LYS A N 1
ATOM 704 C CA . LYS A 1 91 ? -24.080 2.978 23.678 1.00 77.38 91 LYS A CA 1
ATOM 705 C C . LYS A 1 91 ? -23.748 2.195 22.408 1.00 77.38 91 LYS A C 1
ATOM 707 O O . LYS A 1 91 ? -23.095 1.157 22.484 1.00 77.38 91 LYS A O 1
ATOM 712 N N . ARG A 1 92 ? -24.196 2.671 21.240 1.00 61.78 92 ARG A N 1
ATOM 713 C CA . ARG A 1 92 ? -23.707 2.143 19.960 1.00 61.78 92 ARG A CA 1
ATOM 714 C C . ARG A 1 92 ? -22.403 2.833 19.594 1.00 61.78 92 ARG A C 1
ATOM 716 O O . ARG A 1 92 ? -22.329 4.059 19.525 1.00 61.78 92 ARG A O 1
ATOM 723 N N . PHE A 1 93 ? -21.384 2.023 19.365 1.00 58.88 93 PHE A N 1
ATOM 724 C CA . PHE A 1 93 ? -20.162 2.446 18.705 1.00 58.88 93 PHE A CA 1
ATOM 725 C C . PHE A 1 93 ? -20.337 2.154 17.215 1.00 58.88 93 PHE A C 1
ATOM 727 O O . PHE A 1 93 ? -20.891 1.112 16.857 1.00 58.88 93 PHE A O 1
ATOM 734 N N . GLU A 1 94 ? -19.944 3.089 16.355 1.00 50.78 94 GLU A N 1
ATOM 735 C CA . GLU A 1 94 ? -19.770 2.773 14.943 1.00 50.78 94 GLU A CA 1
ATOM 736 C C . GLU A 1 94 ? -18.550 1.849 14.866 1.00 50.78 94 GLU A C 1
ATOM 738 O O . GLU A 1 94 ? -17.443 2.250 15.227 1.00 50.78 94 GLU A O 1
ATOM 743 N N . ASP A 1 95 ? -18.762 0.580 14.511 1.00 47.41 95 ASP A N 1
ATOM 744 C CA . ASP A 1 95 ? -17.652 -0.338 14.278 1.00 47.41 95 ASP A CA 1
ATOM 745 C C . ASP A 1 95 ? -16.927 0.133 13.012 1.00 47.41 95 ASP A C 1
ATOM 747 O O . ASP A 1 95 ? -17.345 -0.155 11.885 1.00 47.41 95 ASP A O 1
ATOM 751 N N . GLU A 1 96 ? -15.829 0.872 13.197 1.00 53.28 96 GLU A N 1
ATOM 752 C CA . GLU A 1 96 ? -14.810 1.037 12.164 1.00 53.28 96 GLU A CA 1
ATOM 753 C C . GLU A 1 96 ? -14.373 -0.374 11.761 1.00 53.28 96 GLU A C 1
ATOM 755 O O . GLU A 1 96 ? -13.730 -1.106 12.513 1.00 53.28 96 GLU A O 1
ATOM 760 N N . THR A 1 97 ? -14.824 -0.815 10.589 1.00 55.84 97 THR A N 1
ATOM 761 C CA . THR A 1 97 ? -14.468 -2.135 10.086 1.00 55.84 97 THR A CA 1
ATOM 762 C C . THR A 1 97 ? -12.998 -2.083 9.704 1.00 55.84 97 THR A C 1
ATOM 764 O O . THR A 1 97 ? -12.684 -1.512 8.664 1.00 55.84 97 THR A O 1
ATOM 767 N N . ASP A 1 98 ? -12.122 -2.686 10.512 1.00 67.75 98 ASP A N 1
ATOM 768 C CA . ASP A 1 98 ? -10.721 -2.929 10.154 1.00 67.75 98 ASP A CA 1
ATOM 769 C C . ASP A 1 98 ? -10.674 -3.621 8.778 1.00 67.75 98 ASP A C 1
ATOM 771 O O . ASP A 1 98 ? -10.857 -4.845 8.675 1.00 67.75 98 ASP A O 1
ATOM 775 N N . ARG A 1 99 ? -10.451 -2.872 7.688 1.00 83.06 99 ARG A N 1
ATOM 776 C CA . ARG A 1 99 ? -10.345 -3.494 6.368 1.00 83.06 99 ARG A CA 1
ATOM 777 C C . ARG A 1 99 ? -8.976 -4.137 6.242 1.00 83.06 99 ARG A C 1
ATOM 779 O O . ARG A 1 99 ? -7.941 -3.580 6.611 1.00 83.06 99 ARG A O 1
ATOM 786 N N . LEU A 1 100 ? -8.968 -5.347 5.693 1.00 91.88 100 LEU A N 1
ATOM 787 C CA . LEU A 1 100 ? -7.738 -6.005 5.278 1.00 91.88 100 LEU A CA 1
ATOM 788 C C . LEU A 1 100 ? -7.389 -5.514 3.879 1.00 91.88 100 LEU A C 1
ATOM 790 O O . LEU A 1 100 ? -8.145 -5.754 2.939 1.00 91.88 100 LEU A O 1
ATOM 794 N N . VAL A 1 101 ? -6.245 -4.854 3.745 1.00 94.12 101 VAL A N 1
ATOM 795 C CA . VAL A 1 101 ? -5.734 -4.357 2.468 1.00 94.12 101 VAL A CA 1
ATOM 796 C C . VAL A 1 101 ? -4.431 -5.075 2.148 1.00 94.12 101 VAL A C 1
ATOM 798 O O . VAL A 1 101 ? -3.507 -5.077 2.956 1.00 94.12 101 VAL A O 1
ATOM 801 N N . TYR A 1 102 ? -4.324 -5.670 0.967 1.00 94.81 102 TYR A N 1
ATOM 802 C CA . TYR A 1 102 ? -3.115 -6.320 0.476 1.00 94.81 102 TYR A CA 1
ATOM 803 C C . TYR A 1 102 ? -2.570 -5.542 -0.717 1.00 94.81 102 TYR A C 1
ATOM 805 O O . TYR A 1 102 ? -3.168 -5.538 -1.791 1.00 94.81 102 TYR A O 1
ATOM 813 N N . LEU A 1 103 ? -1.419 -4.900 -0.534 1.00 95.75 103 LEU A N 1
ATOM 814 C CA . LEU A 1 103 ? -0.685 -4.260 -1.620 1.00 95.75 103 LEU A CA 1
ATOM 815 C C . LEU A 1 103 ? 0.162 -5.314 -2.329 1.00 95.75 103 LEU A C 1
ATOM 817 O O . LEU A 1 103 ? 1.014 -5.942 -1.702 1.00 95.75 103 LEU A O 1
ATOM 821 N N . ILE A 1 104 ? -0.071 -5.518 -3.619 1.00 94.06 104 ILE A N 1
ATOM 822 C CA . ILE A 1 104 ? 0.635 -6.501 -4.439 1.00 94.06 104 ILE A CA 1
ATOM 823 C C . ILE A 1 104 ? 1.509 -5.728 -5.417 1.00 94.06 104 ILE A C 1
ATOM 825 O O . ILE A 1 104 ? 1.005 -5.068 -6.317 1.00 94.06 104 ILE A O 1
ATOM 829 N N . PHE A 1 105 ? 2.817 -5.747 -5.191 1.00 94.12 105 PHE A N 1
ATOM 830 C CA . PHE A 1 105 ? 3.766 -4.870 -5.863 1.00 94.12 105 PHE A CA 1
ATOM 831 C C . PHE A 1 105 ? 4.661 -5.640 -6.833 1.00 94.12 105 PHE A C 1
ATOM 833 O O . PHE A 1 105 ? 5.420 -6.523 -6.425 1.00 94.12 105 PHE A O 1
ATOM 840 N N . ASP A 1 106 ? 4.594 -5.255 -8.102 1.00 91.38 106 ASP A N 1
ATOM 841 C CA . ASP A 1 106 ? 5.397 -5.815 -9.182 1.00 91.38 106 ASP A CA 1
ATOM 842 C C . ASP A 1 106 ? 6.829 -5.256 -9.176 1.00 91.38 106 ASP A C 1
ATOM 844 O O . ASP A 1 106 ? 7.056 -4.043 -9.177 1.00 91.38 106 ASP A O 1
ATOM 848 N N . ARG A 1 107 ? 7.807 -6.162 -9.171 1.00 90.69 107 ARG A N 1
ATOM 849 C CA . ARG A 1 107 ? 9.254 -5.908 -9.246 1.00 90.69 107 ARG A CA 1
ATOM 850 C 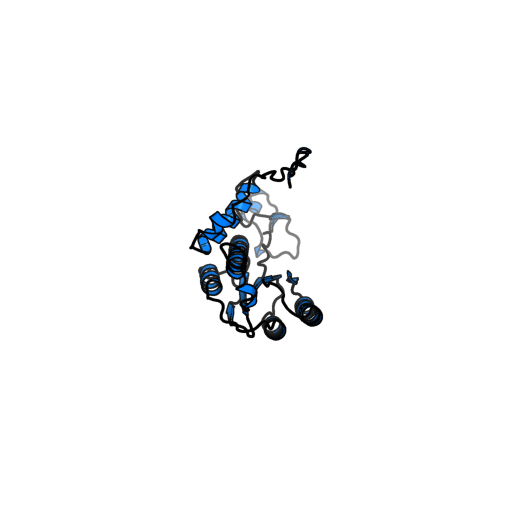C . ARG A 1 107 ? 9.898 -6.481 -10.500 1.00 90.69 107 ARG A C 1
ATOM 852 O O . ARG A 1 107 ? 11.124 -6.610 -10.555 1.00 90.69 107 ARG A O 1
ATOM 859 N N . SER A 1 108 ? 9.098 -6.839 -11.492 1.00 88.12 108 SER A N 1
ATOM 860 C CA . SER A 1 108 ? 9.597 -7.293 -12.777 1.00 88.12 108 SER A CA 1
ATOM 861 C C . SER A 1 108 ? 10.424 -6.210 -13.472 1.00 88.12 108 SER A C 1
ATOM 863 O O . SER A 1 108 ? 10.345 -5.009 -13.188 1.00 88.12 108 SER A O 1
ATOM 865 N N . ARG A 1 109 ? 11.250 -6.643 -14.425 1.00 86.69 109 ARG A N 1
ATOM 866 C CA . ARG A 1 109 ? 12.162 -5.756 -15.156 1.00 86.69 109 ARG A CA 1
ATOM 867 C C . ARG A 1 109 ? 11.434 -4.648 -15.930 1.00 86.69 109 ARG A C 1
ATOM 869 O O . ARG A 1 109 ? 12.007 -3.575 -16.115 1.00 86.69 109 ARG A O 1
ATOM 876 N N . SER A 1 110 ? 10.189 -4.871 -16.363 1.00 86.50 110 SER A N 1
ATOM 877 C CA . SER A 1 110 ? 9.380 -3.876 -17.090 1.00 86.50 110 SER A CA 1
ATOM 878 C C . SER A 1 110 ? 9.076 -2.628 -16.250 1.00 86.50 110 SER A C 1
ATOM 880 O O . SER A 1 110 ? 9.007 -1.519 -16.793 1.00 86.50 110 SER A O 1
ATOM 882 N N . MET A 1 111 ? 9.018 -2.782 -14.923 1.00 89.00 111 MET A N 1
ATOM 883 C CA . MET A 1 111 ? 8.862 -1.688 -13.961 1.00 89.00 111 MET A CA 1
ATOM 884 C C . MET A 1 111 ? 10.116 -0.809 -13.844 1.00 89.00 111 MET A C 1
ATOM 886 O O . MET A 1 111 ? 10.028 0.326 -13.386 1.00 89.00 111 MET A O 1
ATOM 890 N N . GLY A 1 112 ? 11.282 -1.278 -14.292 1.00 85.44 112 GLY A N 1
ATOM 891 C CA . GLY A 1 112 ? 12.506 -0.471 -14.349 1.00 85.44 112 GLY A CA 1
ATOM 892 C C . GLY A 1 112 ? 12.548 0.523 -15.515 1.00 85.44 112 GLY A C 1
ATOM 893 O O . GLY A 1 112 ? 13.480 1.316 -15.615 1.00 85.44 112 GLY A O 1
ATOM 894 N N . PHE A 1 113 ? 11.568 0.492 -16.421 1.00 83.56 113 PHE A N 1
ATOM 895 C CA . PHE A 1 113 ? 11.526 1.401 -17.564 1.00 83.56 113 PHE A CA 1
ATOM 896 C C . PHE A 1 113 ? 11.124 2.822 -17.137 1.00 83.56 113 PHE A C 1
ATOM 898 O O . PHE A 1 113 ? 10.177 3.003 -16.371 1.00 83.56 113 PHE A O 1
ATOM 905 N N . GLY A 1 114 ? 11.796 3.841 -17.673 1.00 80.19 114 GLY A N 1
ATOM 906 C CA . GLY A 1 114 ? 11.484 5.243 -17.407 1.00 80.19 114 GLY A CA 1
ATOM 907 C C . GLY A 1 114 ? 11.997 6.169 -18.504 1.00 80.19 114 GLY A C 1
ATOM 908 O O . GLY A 1 114 ? 13.149 6.065 -18.913 1.00 80.19 114 GLY A O 1
ATOM 909 N N . THR A 1 115 ? 11.140 7.082 -18.964 1.00 66.25 115 THR A N 1
ATOM 910 C CA . THR A 1 115 ? 11.497 8.161 -19.913 1.00 66.25 115 THR A CA 1
ATOM 911 C C . THR A 1 115 ? 11.685 9.508 -19.200 1.00 66.25 115 THR A C 1
ATOM 913 O O . THR A 1 115 ? 12.166 10.472 -19.788 1.00 66.25 115 THR A O 1
ATOM 916 N N . LEU A 1 116 ? 11.282 9.590 -17.929 1.00 76.88 116 LEU A N 1
ATOM 917 C CA . LEU A 1 116 ? 11.375 10.783 -17.089 1.00 76.88 116 LEU A CA 1
ATOM 918 C C . LEU A 1 116 ? 12.621 10.721 -16.192 1.00 76.88 116 LEU A C 1
ATOM 920 O O . LEU A 1 116 ? 13.394 9.769 -16.230 1.00 76.88 116 LEU A O 1
ATOM 924 N N . ALA A 1 117 ? 12.795 11.728 -15.332 1.00 81.56 117 ALA A N 1
ATOM 925 C CA . ALA A 1 117 ? 13.846 11.751 -14.308 1.00 81.56 117 ALA A CA 1
ATOM 926 C C . ALA A 1 117 ? 13.708 10.642 -13.235 1.00 81.56 117 ALA A C 1
ATOM 928 O O . ALA A 1 117 ? 14.557 10.536 -12.352 1.00 81.56 117 ALA A O 1
ATOM 929 N N . TYR A 1 118 ? 12.625 9.864 -13.290 1.00 83.31 118 TYR A N 1
ATOM 930 C CA . TYR A 1 118 ? 12.323 8.724 -12.435 1.00 83.31 118 TYR A CA 1
ATOM 931 C C . TYR A 1 118 ? 11.738 7.583 -13.275 1.00 83.31 118 TYR A C 1
ATOM 933 O O . TYR A 1 118 ? 11.115 7.819 -14.316 1.00 83.31 118 TYR A O 1
ATOM 941 N N . ASP A 1 119 ? 11.939 6.348 -12.823 1.00 88.38 119 ASP A N 1
ATOM 942 C CA . ASP A 1 119 ? 11.388 5.154 -13.469 1.00 88.38 119 ASP A CA 1
ATOM 943 C C . ASP A 1 119 ? 9.969 4.812 -12.964 1.00 88.38 119 ASP A C 1
ATOM 945 O O . ASP A 1 119 ? 9.474 5.380 -11.979 1.00 88.38 119 ASP A O 1
ATOM 949 N N . LYS A 1 120 ? 9.285 3.888 -13.659 1.00 90.2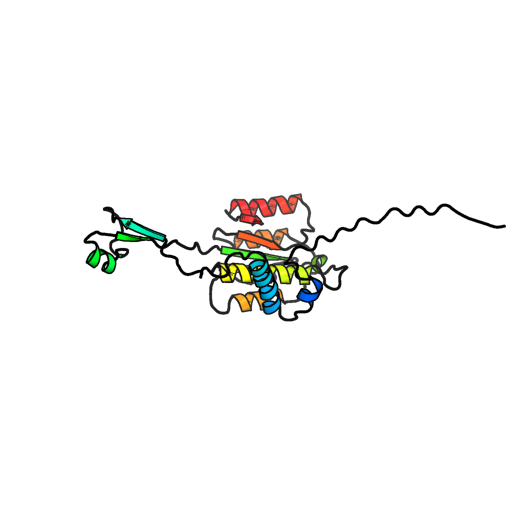5 120 LYS A N 1
ATOM 950 C CA . LYS A 1 120 ? 7.950 3.409 -13.257 1.00 90.25 120 LYS A CA 1
ATOM 951 C C . LYS A 1 120 ? 7.966 2.843 -11.835 1.00 90.25 120 LYS A C 1
ATOM 953 O O . LYS A 1 120 ? 7.024 3.087 -11.087 1.00 90.25 120 LYS A O 1
ATOM 958 N N . SER A 1 121 ? 9.019 2.125 -11.441 1.00 90.94 121 SER A N 1
ATOM 959 C CA . SER A 1 121 ? 9.140 1.522 -10.112 1.00 90.94 121 SER A CA 1
ATOM 960 C C . SER A 1 121 ? 9.191 2.571 -9.002 1.00 90.94 121 SER A C 1
ATOM 962 O O . SER A 1 121 ? 8.512 2.422 -7.994 1.00 90.94 121 SER A O 1
ATOM 964 N N . GLN A 1 122 ? 9.904 3.681 -9.194 1.00 91.19 122 GLN A N 1
ATOM 965 C CA . GLN A 1 122 ? 10.000 4.782 -8.236 1.00 91.19 122 GLN A CA 1
ATOM 966 C C . GLN A 1 122 ? 8.648 5.469 -8.047 1.00 91.19 122 GLN A C 1
ATOM 968 O O . GLN A 1 122 ? 8.273 5.819 -6.920 1.00 91.19 122 GLN A O 1
ATOM 973 N N . TYR A 1 123 ? 7.893 5.624 -9.136 1.00 91.62 123 TYR A N 1
ATOM 974 C CA . TYR A 1 123 ? 6.522 6.116 -9.075 1.00 91.62 123 TYR A CA 1
ATOM 975 C C . TYR A 1 123 ? 5.595 5.126 -8.367 1.00 91.62 123 TYR A C 1
ATOM 977 O O . TYR A 1 123 ? 4.904 5.493 -7.419 1.00 91.62 123 TYR A O 1
ATOM 985 N N . ALA A 1 124 ? 5.653 3.853 -8.745 1.00 93.25 124 ALA A N 1
ATOM 986 C CA . ALA A 1 124 ? 4.847 2.787 -8.171 1.00 93.25 124 ALA A CA 1
ATOM 987 C C . ALA A 1 124 ? 5.132 2.568 -6.671 1.00 93.25 124 ALA A C 1
ATOM 989 O O . ALA A 1 124 ? 4.203 2.385 -5.889 1.00 93.25 124 ALA A O 1
ATOM 990 N N . VAL A 1 125 ? 6.394 2.652 -6.237 1.00 95.00 125 VAL A N 1
ATOM 991 C CA . VAL A 1 125 ? 6.793 2.610 -4.820 1.00 95.00 125 VAL A CA 1
ATOM 992 C C . VAL A 1 125 ? 6.221 3.808 -4.067 1.00 95.00 125 VAL A C 1
ATOM 994 O O . VAL A 1 125 ? 5.740 3.656 -2.944 1.00 95.00 125 VAL A O 1
ATOM 997 N N . THR A 1 126 ? 6.232 4.995 -4.682 1.00 94.19 126 THR A N 1
ATOM 998 C CA . THR A 1 126 ? 5.620 6.197 -4.096 1.00 94.19 126 THR A CA 1
ATOM 999 C C . THR A 1 126 ? 4.109 6.019 -3.942 1.00 94.19 126 THR A C 1
ATOM 1001 O O . THR A 1 126 ? 3.574 6.316 -2.874 1.00 94.19 126 THR A O 1
ATOM 1004 N N . LEU A 1 127 ? 3.430 5.475 -4.956 1.00 94.19 127 LEU A N 1
ATOM 1005 C CA . LEU A 1 127 ? 2.003 5.150 -4.907 1.00 94.19 127 LEU A CA 1
ATOM 1006 C C . LEU A 1 127 ? 1.698 4.129 -3.802 1.00 94.19 127 LEU A C 1
ATOM 1008 O O . LEU A 1 127 ? 0.861 4.391 -2.941 1.00 94.19 127 LEU A O 1
ATOM 1012 N N . ALA A 1 128 ? 2.421 3.007 -3.773 1.00 96.38 128 ALA A N 1
ATOM 1013 C CA . ALA A 1 128 ? 2.263 1.964 -2.762 1.00 96.38 128 ALA A CA 1
ATOM 1014 C C . ALA A 1 128 ? 2.469 2.514 -1.344 1.00 96.38 128 ALA A C 1
ATOM 1016 O O . ALA A 1 128 ? 1.701 2.206 -0.435 1.00 96.38 128 ALA A O 1
ATOM 1017 N N . ALA A 1 129 ? 3.481 3.364 -1.153 1.00 96.38 129 ALA A N 1
ATOM 1018 C CA . ALA A 1 129 ? 3.759 3.983 0.134 1.00 96.38 129 ALA A CA 1
ATOM 1019 C C . ALA A 1 129 ? 2.680 4.982 0.559 1.00 96.38 129 ALA A C 1
ATOM 1021 O O . ALA A 1 129 ? 2.315 5.026 1.733 1.00 96.38 129 ALA A O 1
ATOM 1022 N N . THR A 1 130 ? 2.160 5.755 -0.394 1.00 94.62 130 THR A N 1
ATOM 1023 C CA . THR A 1 130 ? 1.063 6.707 -0.184 1.00 94.62 130 THR A CA 1
ATOM 1024 C C . THR A 1 130 ? -0.204 5.971 0.238 1.00 94.62 130 THR A C 1
ATOM 1026 O O . THR A 1 130 ? -0.787 6.315 1.262 1.00 94.62 130 THR A O 1
ATOM 1029 N N . LEU A 1 131 ? -0.580 4.906 -0.479 1.00 94.62 131 LEU A N 1
ATOM 1030 C CA . LEU A 1 131 ? -1.725 4.063 -0.129 1.00 94.62 131 LEU A CA 1
ATOM 1031 C C . LEU A 1 131 ? -1.530 3.392 1.231 1.00 94.62 131 LEU A C 1
ATOM 1033 O O . LEU A 1 131 ? -2.406 3.476 2.083 1.00 94.62 131 LEU A O 1
ATOM 1037 N N . ALA A 1 132 ? -0.364 2.791 1.483 1.00 95.06 132 ALA A N 1
ATOM 1038 C CA . ALA A 1 132 ? -0.064 2.192 2.781 1.00 95.06 132 ALA A CA 1
ATOM 1039 C C . ALA A 1 132 ? -0.185 3.211 3.923 1.00 95.06 132 ALA A C 1
ATOM 1041 O O . ALA A 1 132 ? -0.677 2.869 4.998 1.00 95.06 132 ALA A O 1
ATOM 1042 N N . TYR A 1 133 ? 0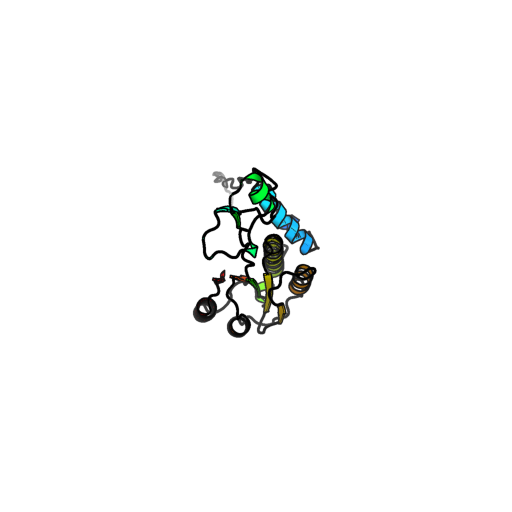.265 4.450 3.700 1.00 93.94 133 TYR A N 1
ATOM 1043 C CA . TYR A 1 133 ? 0.187 5.514 4.693 1.00 93.94 133 TYR A CA 1
ATOM 1044 C C . TYR A 1 133 ? -1.261 5.946 4.927 1.00 93.94 133 TYR A C 1
ATOM 1046 O O . TYR A 1 133 ? -1.696 5.972 6.074 1.00 93.94 133 TYR A O 1
ATOM 1054 N N . PHE A 1 134 ? -2.012 6.199 3.855 1.00 91.12 134 PHE A N 1
ATOM 1055 C CA . PHE A 1 134 ? -3.425 6.562 3.911 1.00 91.12 134 PHE A CA 1
ATOM 1056 C C . PHE A 1 134 ? -4.263 5.507 4.647 1.00 91.12 134 PHE A C 1
ATOM 1058 O O . PHE A 1 134 ? -4.943 5.831 5.616 1.00 91.12 134 PHE A O 1
ATOM 1065 N N . MET A 1 135 ? -4.128 4.233 4.277 1.00 90.94 135 MET A N 1
ATOM 1066 C CA . MET A 1 135 ? -4.848 3.131 4.926 1.00 90.94 135 MET A CA 1
ATOM 1067 C C . MET A 1 135 ? -4.430 2.971 6.397 1.00 90.94 135 MET A C 1
ATOM 1069 O O . MET A 1 135 ? -5.260 2.737 7.268 1.00 90.94 135 MET A O 1
ATOM 1073 N N . SER A 1 136 ? -3.149 3.197 6.720 1.00 89.00 136 SER A N 1
ATOM 1074 C CA . SER A 1 136 ? -2.689 3.194 8.119 1.00 89.00 136 SER A CA 1
ATOM 1075 C C . SER A 1 136 ? -3.307 4.327 8.952 1.00 89.00 136 SER A C 1
ATOM 1077 O O . SER A 1 136 ? -3.508 4.143 10.152 1.00 89.00 136 SER A O 1
ATOM 1079 N N . LEU A 1 137 ? -3.597 5.491 8.350 1.00 87.44 137 LEU A N 1
ATOM 1080 C CA . LEU A 1 137 ? -4.316 6.586 9.018 1.00 87.44 137 LEU A CA 1
ATOM 1081 C C . LEU A 1 137 ? -5.775 6.212 9.295 1.00 87.44 137 LEU A C 1
ATOM 1083 O O . LEU A 1 137 ? -6.286 6.551 10.358 1.00 87.44 137 LEU A O 1
ATOM 1087 N N . GLN A 1 138 ? -6.400 5.462 8.384 1.00 84.44 138 GLN A N 1
ATOM 1088 C CA . GLN A 1 138 ? -7.753 4.912 8.536 1.00 84.44 138 GLN A CA 1
ATOM 1089 C C . GLN A 1 138 ? -7.819 3.685 9.460 1.00 84.44 138 GLN A C 1
ATOM 1091 O O . GLN A 1 138 ? -8.871 3.080 9.591 1.00 84.44 138 GLN A O 1
ATOM 1096 N N . ARG A 1 139 ? -6.703 3.322 10.113 1.00 85.94 139 ARG A N 1
ATOM 1097 C CA . ARG A 1 139 ? -6.569 2.134 10.975 1.00 85.94 139 ARG A CA 1
ATOM 1098 C C . ARG A 1 139 ? -6.810 0.800 10.260 1.00 85.94 139 ARG A C 1
ATOM 1100 O O . ARG A 1 139 ? -6.931 -0.225 10.919 1.00 85.94 139 ARG A O 1
ATOM 1107 N N . ASP A 1 140 ? -6.723 0.771 8.936 1.00 89.94 140 ASP A N 1
ATOM 1108 C CA . ASP A 1 140 ? -6.808 -0.472 8.182 1.00 89.94 140 ASP A CA 1
ATOM 1109 C C . ASP A 1 140 ? -5.562 -1.350 8.380 1.00 89.94 140 ASP A C 1
ATOM 1111 O O . ASP A 1 140 ? -4.426 -0.893 8.569 1.00 89.94 140 ASP A O 1
ATOM 1115 N N . SER A 1 141 ? -5.765 -2.663 8.295 1.00 93.19 141 SER A N 1
ATOM 1116 C CA . SER A 1 141 ? -4.686 -3.645 8.340 1.00 93.19 141 SER A CA 1
ATOM 1117 C C . SER A 1 141 ? -4.066 -3.795 6.955 1.00 93.19 141 SER A C 1
ATOM 1119 O O . SER A 1 141 ? -4.626 -4.448 6.078 1.00 93.19 141 SER A O 1
ATOM 1121 N N . VAL A 1 142 ? -2.866 -3.243 6.775 1.00 95.31 142 VAL A N 1
ATOM 1122 C CA . VAL A 1 142 ? -2.164 -3.247 5.482 1.00 95.31 142 VAL A CA 1
ATOM 1123 C C . VAL A 1 142 ? -1.127 -4.365 5.420 1.00 95.31 142 VAL A C 1
ATOM 1125 O O . VAL A 1 142 ? -0.282 -4.503 6.306 1.00 95.31 142 VAL A O 1
ATOM 1128 N N . GLY A 1 143 ? -1.176 -5.181 4.376 1.00 95.25 143 GLY A N 1
ATOM 1129 C CA . GLY A 1 143 ? -0.190 -6.196 4.019 1.00 95.25 143 GLY A CA 1
ATOM 1130 C C . GLY A 1 143 ? 0.531 -5.828 2.727 1.00 95.25 143 GLY A C 1
ATOM 1131 O O . GLY A 1 143 ? 0.054 -5.004 1.950 1.00 95.25 143 GLY A O 1
ATOM 1132 N N . LEU A 1 144 ? 1.680 -6.454 2.495 1.00 95.81 144 LEU A N 1
ATOM 1133 C CA . LEU A 1 144 ? 2.462 -6.280 1.274 1.00 95.81 144 LEU A CA 1
ATOM 1134 C C . LEU A 1 144 ? 2.919 -7.639 0.760 1.00 95.81 144 LEU A C 1
ATOM 1136 O O . LEU A 1 144 ? 3.510 -8.420 1.505 1.00 95.81 144 LEU A O 1
ATOM 1140 N N . LEU A 1 145 ? 2.696 -7.883 -0.522 1.00 93.75 145 LEU A N 1
ATOM 1141 C CA . LEU A 1 145 ? 3.376 -8.914 -1.283 1.00 93.75 145 LEU A CA 1
ATOM 1142 C C . LEU A 1 145 ? 4.189 -8.228 -2.373 1.00 93.75 145 LEU A C 1
ATOM 1144 O O . LEU A 1 145 ? 3.646 -7.399 -3.096 1.00 93.75 145 LEU A O 1
ATOM 1148 N N . THR A 1 146 ? 5.463 -8.572 -2.516 1.00 92.75 146 THR A N 1
ATOM 1149 C CA . THR A 1 146 ? 6.233 -8.195 -3.707 1.00 92.75 146 THR A CA 1
ATOM 1150 C C . THR A 1 146 ? 6.529 -9.426 -4.540 1.00 92.75 146 THR A C 1
ATOM 1152 O O . THR A 1 146 ? 6.687 -10.521 -3.996 1.00 92.75 146 THR A O 1
ATOM 1155 N N . PHE A 1 147 ? 6.564 -9.270 -5.856 1.00 90.31 147 PHE A N 1
ATOM 1156 C CA . PHE A 1 147 ? 6.816 -10.382 -6.763 1.00 90.31 147 PHE A CA 1
ATOM 1157 C C . PHE A 1 147 ? 7.557 -9.928 -8.014 1.00 90.31 147 PHE A C 1
ATOM 1159 O O . PHE A 1 147 ? 7.504 -8.758 -8.374 1.00 90.31 147 PHE A O 1
ATOM 1166 N N . ASP A 1 148 ? 8.222 -10.863 -8.676 1.00 87.94 148 ASP A N 1
ATOM 1167 C CA . ASP A 1 148 ? 8.804 -10.696 -10.006 1.00 87.94 148 ASP A CA 1
ATOM 1168 C C . ASP A 1 148 ? 8.456 -11.895 -10.909 1.00 87.94 148 ASP A C 1
ATOM 1170 O O . ASP A 1 148 ? 7.396 -11.922 -11.526 1.00 87.94 148 ASP A O 1
ATOM 1174 N N . GLU A 1 149 ? 9.311 -12.913 -10.947 1.00 83.06 149 GLU A N 1
ATOM 1175 C CA . GLU A 1 149 ? 9.001 -14.262 -11.424 1.00 83.06 149 GLU A CA 1
ATOM 1176 C C . GLU A 1 149 ? 8.470 -15.137 -10.282 1.00 83.06 149 GLU A C 1
ATOM 1178 O O . GLU A 1 149 ? 7.729 -16.093 -10.502 1.00 83.06 149 GLU A O 1
ATOM 1183 N N . SER A 1 150 ? 8.844 -14.802 -9.045 1.00 83.69 150 SER A N 1
ATOM 1184 C CA . SER A 1 150 ? 8.453 -15.518 -7.836 1.00 83.69 150 SER A CA 1
ATOM 1185 C C . SER A 1 150 ? 8.028 -14.540 -6.741 1.00 83.69 150 SER A C 1
ATOM 1187 O O . SER A 1 150 ? 8.171 -13.325 -6.876 1.00 83.69 150 SER A O 1
ATOM 1189 N N . ILE A 1 151 ? 7.463 -15.048 -5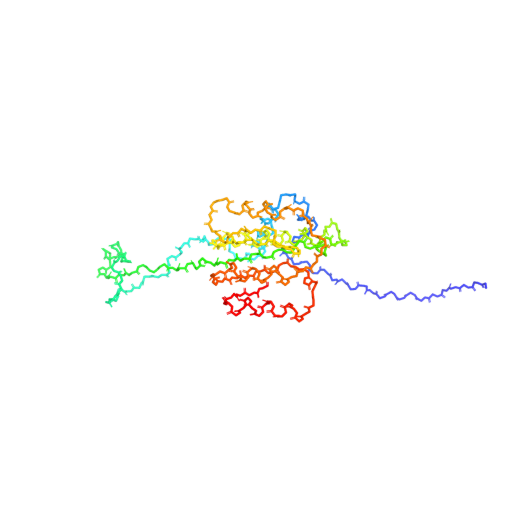.642 1.00 87.00 151 ILE A N 1
ATOM 1190 C CA . ILE A 1 151 ? 7.185 -14.197 -4.480 1.00 87.00 151 ILE A CA 1
ATOM 1191 C C . ILE A 1 151 ? 8.512 -13.763 -3.854 1.00 87.00 151 ILE A C 1
ATOM 1193 O O . ILE A 1 151 ? 9.285 -14.602 -3.396 1.00 87.00 151 ILE A O 1
ATOM 1197 N N . GLY A 1 152 ? 8.712 -12.451 -3.755 1.00 87.75 152 GLY A N 1
ATOM 1198 C CA . GLY A 1 152 ? 9.777 -11.838 -2.976 1.00 87.75 152 GLY A CA 1
ATOM 1199 C C . GLY A 1 152 ? 9.376 -11.710 -1.507 1.00 87.75 152 GLY A C 1
ATOM 1200 O O . GLY A 1 152 ? 9.456 -12.655 -0.723 1.00 87.75 152 GLY A O 1
ATOM 1201 N N . ASP A 1 153 ? 8.938 -10.517 -1.111 1.00 91.50 153 ASP A N 1
ATOM 1202 C CA . ASP A 1 153 ? 8.540 -10.228 0.265 1.00 91.50 153 ASP A CA 1
ATOM 1203 C C . ASP A 1 153 ? 7.075 -10.593 0.510 1.00 91.50 153 ASP A C 1
ATOM 1205 O O . ASP A 1 153 ? 6.199 -10.273 -0.289 1.00 91.50 153 ASP A O 1
ATOM 1209 N N . TRP A 1 154 ? 6.791 -11.194 1.667 1.00 93.19 154 TRP A N 1
ATOM 1210 C CA . TRP A 1 154 ? 5.433 -11.358 2.184 1.00 93.19 154 TRP A CA 1
ATOM 1211 C C . TRP A 1 154 ? 5.338 -10.789 3.594 1.00 93.19 154 TRP A C 1
ATOM 1213 O O . TRP A 1 154 ? 5.935 -11.306 4.541 1.00 93.19 154 TRP A O 1
ATOM 1223 N N . ILE A 1 155 ? 4.554 -9.726 3.733 1.00 94.75 155 ILE A N 1
ATOM 1224 C CA . ILE A 1 155 ? 4.225 -9.089 5.000 1.00 94.75 155 ILE A CA 1
ATOM 1225 C C . ILE A 1 155 ? 2.711 -9.221 5.195 1.00 94.75 155 ILE A C 1
ATOM 1227 O O . ILE A 1 155 ? 1.947 -8.631 4.429 1.00 94.75 155 ILE A O 1
ATOM 1231 N N . PRO A 1 156 ? 2.250 -9.974 6.209 1.00 93.06 156 PRO A N 1
ATOM 1232 C CA . PRO A 1 156 ? 0.824 -10.146 6.447 1.00 93.06 156 PRO A CA 1
ATOM 1233 C C . PRO A 1 156 ? 0.162 -8.818 6.829 1.00 93.06 156 PRO A C 1
ATOM 1235 O O . PRO A 1 156 ? 0.775 -7.984 7.500 1.00 93.06 156 PRO A O 1
ATOM 1238 N N . ALA A 1 157 ? -1.109 -8.669 6.455 1.00 93.75 157 ALA A N 1
ATOM 1239 C CA . ALA A 1 157 ? -1.933 -7.527 6.827 1.00 93.75 157 ALA A CA 1
ATOM 1240 C C . ALA A 1 157 ? -2.084 -7.429 8.349 1.00 93.75 157 ALA A C 1
ATOM 1242 O O . ALA A 1 157 ? -2.585 -8.360 8.987 1.00 93.75 157 ALA A O 1
ATOM 1243 N N . ARG A 1 158 ? -1.586 -6.335 8.936 1.00 91.88 158 ARG A N 1
ATOM 1244 C CA . ARG A 1 158 ? -1.632 -6.076 10.382 1.00 91.88 158 ARG A CA 1
ATOM 1245 C C . ARG A 1 158 ? -1.726 -4.581 10.660 1.00 91.88 158 ARG A C 1
ATOM 1247 O O . ARG A 1 158 ? -1.062 -3.784 10.005 1.00 91.88 158 ARG A O 1
ATOM 1254 N N . GLN A 1 159 ? -2.448 -4.237 11.715 1.00 88.62 159 GLN A N 1
ATOM 1255 C CA . GLN A 1 159 ? -2.456 -2.914 12.327 1.00 88.62 159 GLN A CA 1
ATOM 1256 C C . GLN A 1 159 ? -1.641 -3.015 13.627 1.00 88.62 159 GLN A C 1
ATOM 1258 O O . GLN A 1 159 ? -2.074 -3.621 14.602 1.00 88.62 159 GLN A O 1
ATOM 1263 N N . ARG A 1 160 ? -0.377 -2.568 13.614 1.00 88.00 160 ARG A N 1
ATOM 1264 C CA . ARG A 1 160 ? 0.469 -2.522 14.825 1.00 88.00 160 ARG A CA 1
ATOM 1265 C C . ARG A 1 160 ? 1.559 -1.452 14.724 1.00 88.00 160 ARG A C 1
ATOM 1267 O O . ARG A 1 160 ? 2.027 -1.167 13.614 1.00 88.00 160 ARG A O 1
ATOM 1274 N N . PRO A 1 161 ? 2.046 -0.912 15.857 1.00 85.25 161 PRO A N 1
ATOM 1275 C CA . PRO A 1 161 ? 3.175 0.011 15.860 1.00 85.25 161 PRO A CA 1
ATOM 1276 C C . PRO A 1 161 ? 4.390 -0.562 15.117 1.00 85.25 161 PRO A C 1
ATOM 1278 O O . PRO A 1 161 ? 4.731 -1.737 15.252 1.00 85.25 161 PRO A O 1
ATOM 1281 N N . GLY A 1 162 ? 5.036 0.266 14.294 1.00 89.50 162 GLY A N 1
ATOM 1282 C CA . GLY A 1 162 ? 6.210 -0.125 13.505 1.00 89.50 162 GLY A CA 1
ATOM 1283 C C . GLY A 1 162 ? 5.916 -0.925 12.228 1.00 89.50 162 GLY A C 1
ATOM 1284 O O . GLY A 1 162 ? 6.804 -1.023 11.382 1.00 89.50 162 GLY A O 1
ATOM 1285 N N . HIS A 1 163 ? 4.688 -1.419 12.023 1.00 93.62 163 HIS A N 1
ATOM 1286 C CA . HIS A 1 163 ? 4.322 -2.182 10.820 1.00 93.62 163 HIS A CA 1
ATOM 1287 C C . HIS A 1 163 ? 4.489 -1.367 9.539 1.00 93.62 163 HIS A C 1
ATOM 1289 O O . HIS A 1 163 ? 5.134 -1.815 8.598 1.00 93.62 163 HIS A O 1
ATOM 1295 N N . PHE A 1 164 ? 4.028 -0.116 9.543 1.00 93.81 164 PHE A N 1
ATOM 1296 C CA . PHE A 1 164 ? 4.207 0.795 8.413 1.00 93.81 164 PHE A CA 1
ATOM 1297 C C . PHE A 1 164 ? 5.686 0.968 8.022 1.00 93.81 164 PHE A C 1
ATOM 1299 O O . PHE A 1 164 ? 6.033 0.929 6.845 1.00 93.81 164 PHE A O 1
ATOM 1306 N N . ARG A 1 165 ? 6.595 1.071 9.004 1.00 94.25 165 ARG A N 1
ATOM 1307 C CA . ARG A 1 165 ? 8.042 1.151 8.739 1.00 94.25 165 ARG A CA 1
ATOM 1308 C C . ARG A 1 165 ? 8.557 -0.122 8.063 1.00 94.25 165 ARG A C 1
ATOM 1310 O O . ARG A 1 165 ? 9.382 -0.025 7.161 1.00 94.25 165 ARG A O 1
ATOM 1317 N N . GLN A 1 166 ? 8.065 -1.292 8.474 1.00 95.50 166 GLN A N 1
ATOM 1318 C CA . GLN A 1 166 ? 8.402 -2.570 7.845 1.00 95.50 166 GLN A CA 1
ATOM 1319 C C . GLN A 1 166 ? 7.971 -2.597 6.369 1.00 95.50 166 GLN A C 1
ATOM 1321 O O . GLN A 1 166 ? 8.759 -3.015 5.521 1.00 95.50 166 GLN A O 1
ATOM 1326 N N . LEU A 1 167 ? 6.771 -2.088 6.057 1.00 96.25 167 LEU A N 1
ATOM 1327 C CA . LEU A 1 167 ? 6.289 -1.943 4.678 1.00 96.25 167 LEU A CA 1
ATOM 1328 C C . LEU A 1 167 ? 7.199 -1.015 3.860 1.00 96.25 167 LEU A C 1
ATOM 1330 O O . LEU A 1 167 ? 7.572 -1.368 2.746 1.00 96.25 167 LEU A O 1
ATOM 1334 N N . MET A 1 168 ? 7.614 0.132 4.415 1.00 96.06 168 MET A N 1
ATOM 1335 C CA . MET A 1 168 ? 8.504 1.071 3.713 1.00 96.06 168 MET A CA 1
ATOM 1336 C C . MET A 1 168 ? 9.857 0.441 3.387 1.00 96.06 168 MET A C 1
ATOM 1338 O O . MET A 1 168 ? 10.322 0.542 2.256 1.00 96.06 168 MET A O 1
ATOM 1342 N N . VAL A 1 169 ? 10.471 -0.243 4.359 1.00 95.25 169 VAL A N 1
ATOM 1343 C CA . VAL A 1 169 ? 11.754 -0.934 4.155 1.00 95.25 169 VAL A CA 1
ATOM 1344 C C . VAL A 1 169 ? 11.626 -1.989 3.063 1.00 95.25 169 VAL A C 1
ATOM 1346 O O . VAL A 1 169 ? 12.489 -2.065 2.188 1.00 95.25 169 VAL A O 1
ATOM 1349 N N . ALA A 1 170 ? 10.549 -2.779 3.091 1.00 94.94 170 ALA A N 1
ATOM 1350 C CA . ALA A 1 170 ? 10.288 -3.754 2.048 1.00 94.94 170 ALA A CA 1
ATOM 1351 C C . ALA A 1 170 ? 10.159 -3.061 0.693 1.00 94.94 170 ALA A C 1
ATOM 1353 O O . ALA A 1 170 ? 10.939 -3.398 -0.186 1.00 94.94 170 ALA A O 1
ATOM 1354 N N . LEU A 1 171 ? 9.292 -2.053 0.537 1.00 94.19 171 LEU A N 1
ATOM 1355 C CA . LEU A 1 171 ? 9.080 -1.327 -0.724 1.00 94.19 171 LEU A CA 1
ATOM 1356 C C . LEU A 1 171 ? 10.358 -0.709 -1.312 1.00 94.19 171 LEU A C 1
ATOM 1358 O O . LEU A 1 171 ? 10.511 -0.716 -2.526 1.00 94.19 171 LEU A O 1
ATOM 1362 N N . THR A 1 172 ? 11.292 -0.231 -0.482 1.00 92.19 172 THR A N 1
ATOM 1363 C CA . THR A 1 172 ? 12.552 0.386 -0.949 1.00 92.19 172 THR A CA 1
ATOM 1364 C C . THR A 1 172 ? 13.602 -0.590 -1.485 1.00 92.19 172 THR A C 1
ATOM 1366 O O . THR A 1 172 ? 14.654 -0.148 -1.949 1.00 92.19 172 THR A O 1
ATOM 1369 N N . ARG A 1 173 ? 13.371 -1.906 -1.410 1.00 90.88 173 ARG A N 1
ATOM 1370 C CA . ARG A 1 173 ? 14.312 -2.885 -1.971 1.00 90.88 173 ARG A CA 1
ATOM 1371 C C . ARG A 1 173 ? 14.380 -2.765 -3.501 1.00 90.88 173 ARG A C 1
ATOM 1373 O O . ARG A 1 173 ? 13.343 -2.531 -4.122 1.00 90.88 173 ARG A O 1
ATOM 1380 N N . PRO A 1 174 ? 15.574 -2.935 -4.097 1.00 84.62 174 PRO A N 1
ATOM 1381 C CA . PRO A 1 174 ? 15.763 -2.791 -5.536 1.00 84.62 174 PRO A CA 1
ATOM 1382 C C . PRO A 1 174 ? 15.003 -3.866 -6.319 1.00 84.62 174 PRO A C 1
ATOM 1384 O O . PRO A 1 174 ? 14.662 -4.925 -5.786 1.00 84.62 174 PRO A O 1
ATOM 1387 N N . LEU A 1 175 ? 14.775 -3.590 -7.603 1.00 81.81 175 LEU A N 1
ATOM 1388 C CA . LEU A 1 175 ? 14.299 -4.585 -8.561 1.00 81.81 175 LEU A CA 1
ATOM 1389 C C . LEU A 1 175 ? 15.331 -5.718 -8.659 1.00 81.81 175 LEU A C 1
ATOM 1391 O O . LEU A 1 175 ? 16.528 -5.452 -8.769 1.00 81.81 175 LEU A O 1
ATOM 1395 N N . ALA A 1 176 ? 14.868 -6.964 -8.603 1.00 72.75 176 ALA A N 1
ATOM 1396 C CA . ALA A 1 176 ? 15.723 -8.151 -8.668 1.00 72.75 176 ALA A CA 1
ATOM 1397 C C . ALA A 1 176 ? 15.325 -9.121 -9.797 1.00 72.75 176 ALA A C 1
ATOM 1399 O O . ALA A 1 176 ? 16.102 -10.016 -10.125 1.00 72.75 176 ALA A O 1
ATOM 1400 N N . GLY A 1 177 ? 14.151 -8.931 -10.409 1.00 69.44 177 GLY A N 1
ATOM 1401 C CA . GLY A 1 177 ? 13.578 -9.861 -11.378 1.00 69.44 177 GLY A CA 1
ATOM 1402 C C . GLY A 1 177 ? 14.184 -9.774 -12.776 1.00 69.44 177 GLY A C 1
ATOM 1403 O O . GLY A 1 177 ? 14.372 -8.680 -13.315 1.00 69.44 177 GLY A O 1
ATOM 1404 N N . ALA A 1 178 ? 14.428 -10.931 -13.397 1.00 66.88 178 ALA A N 1
ATOM 1405 C CA . ALA A 1 178 ? 14.851 -11.025 -14.795 1.00 66.88 178 ALA A CA 1
ATOM 1406 C C . ALA A 1 178 ? 13.658 -11.025 -15.779 1.00 66.88 178 ALA A C 1
ATOM 1408 O O . ALA A 1 178 ? 13.777 -10.496 -16.891 1.00 66.88 178 ALA A O 1
ATOM 1409 N N . GLY A 1 179 ? 12.504 -11.542 -15.350 1.00 67.31 179 GLY A N 1
ATOM 1410 C CA . GLY A 1 179 ? 11.289 -11.718 -16.141 1.00 67.31 179 GLY A CA 1
ATOM 1411 C C . GLY A 1 179 ? 10.019 -11.162 -15.491 1.00 67.31 179 GLY A C 1
ATOM 1412 O O . GLY A 1 179 ? 10.049 -10.517 -14.441 1.00 67.31 179 GLY A O 1
ATOM 1413 N N . THR A 1 180 ? 8.898 -11.399 -16.175 1.00 65.75 180 THR A N 1
ATOM 1414 C CA . THR A 1 180 ? 7.556 -10.918 -15.824 1.00 65.75 180 THR A CA 1
ATOM 1415 C C . THR A 1 180 ? 6.614 -12.122 -15.845 1.00 65.75 180 THR A C 1
ATOM 1417 O O . THR A 1 180 ? 6.117 -12.490 -16.906 1.00 65.75 180 THR A O 1
ATOM 1420 N N . ASN A 1 181 ? 6.414 -12.789 -14.702 1.00 74.06 181 ASN A N 1
ATOM 1421 C CA . ASN A 1 181 ? 5.434 -13.874 -14.585 1.00 74.06 181 ASN A CA 1
ATOM 1422 C C . ASN A 1 181 ? 4.424 -13.535 -13.484 1.00 74.06 181 ASN A C 1
ATOM 1424 O O . ASN A 1 181 ? 4.748 -13.572 -12.300 1.00 74.06 181 ASN A O 1
ATOM 1428 N N . LEU A 1 182 ? 3.193 -13.209 -13.885 1.00 77.56 182 LEU A N 1
ATOM 1429 C CA . LEU A 1 182 ? 2.119 -12.837 -12.959 1.00 77.56 182 LEU A CA 1
ATOM 1430 C C . LEU A 1 182 ? 1.346 -14.052 -12.423 1.00 77.56 182 LEU A C 1
ATOM 1432 O O . LEU A 1 182 ? 0.723 -13.962 -11.364 1.00 77.56 182 LEU A O 1
ATOM 1436 N N . ASP A 1 183 ? 1.397 -15.195 -13.104 1.00 81.62 183 ASP A N 1
ATOM 1437 C CA . ASP A 1 183 ? 0.526 -16.339 -12.818 1.00 81.62 183 ASP A CA 1
ATOM 1438 C C . ASP A 1 183 ? 0.858 -17.009 -11.492 1.00 81.62 183 ASP A C 1
ATOM 1440 O O . ASP A 1 183 ? -0.004 -17.202 -10.623 1.00 81.62 183 ASP A O 1
ATOM 1444 N N . GLN A 1 184 ? 2.130 -17.358 -11.317 1.00 82.75 184 GLN A N 1
ATOM 1445 C CA . GLN A 1 184 ? 2.578 -18.072 -10.131 1.00 82.75 184 GLN A CA 1
ATOM 1446 C C . GLN A 1 184 ? 2.425 -17.215 -8.860 1.00 82.75 184 GLN A C 1
ATOM 1448 O O . GLN A 1 184 ? 1.847 -17.721 -7.888 1.00 82.75 184 GLN A O 1
ATOM 1453 N N . PRO A 1 185 ? 2.844 -15.932 -8.832 1.00 85.44 185 PRO A N 1
ATOM 1454 C CA . PRO A 1 185 ? 2.663 -15.088 -7.656 1.00 85.44 185 PRO A CA 1
ATOM 1455 C C . PRO A 1 185 ? 1.195 -14.848 -7.297 1.00 85.44 185 PRO A C 1
ATOM 1457 O O . PRO A 1 185 ? 0.849 -14.930 -6.118 1.00 85.44 185 PRO A O 1
ATOM 1460 N N . LEU A 1 186 ? 0.311 -14.612 -8.276 1.00 84.06 186 LEU A N 1
ATOM 1461 C CA . LEU A 1 186 ? -1.117 -14.390 -8.010 1.00 84.06 186 LEU A CA 1
ATOM 1462 C C . LEU A 1 186 ? -1.818 -15.663 -7.518 1.00 84.06 186 LEU A C 1
ATOM 1464 O O . LEU A 1 186 ? -2.658 -15.603 -6.617 1.00 84.06 186 LEU A O 1
ATOM 1468 N N . THR A 1 187 ? -1.430 -16.830 -8.034 1.00 85.06 187 THR A N 1
ATOM 1469 C CA . THR A 1 187 ? -1.931 -18.122 -7.542 1.00 85.06 187 THR A CA 1
ATOM 1470 C C . THR A 1 187 ? -1.495 -18.391 -6.109 1.00 85.06 187 THR A C 1
ATOM 1472 O O . THR A 1 187 ? -2.311 -18.751 -5.256 1.00 85.06 187 THR A O 1
ATOM 1475 N N . GLN A 1 188 ? -0.220 -18.165 -5.803 1.00 85.44 188 GLN A N 1
ATOM 1476 C CA . GLN A 1 188 ? 0.298 -18.321 -4.447 1.00 85.44 188 GLN A CA 1
ATOM 1477 C C . GLN A 1 188 ? -0.296 -17.282 -3.484 1.00 85.44 188 GLN A C 1
ATOM 1479 O O . GLN A 1 188 ? -0.589 -17.609 -2.332 1.00 85.44 188 GLN A O 1
ATOM 1484 N N . LEU A 1 189 ? -0.541 -16.052 -3.944 1.00 85.69 189 LEU A N 1
ATOM 1485 C CA . LEU A 1 189 ? -1.253 -15.029 -3.181 1.00 85.69 189 LEU A CA 1
ATOM 1486 C C . LEU A 1 189 ? -2.659 -15.501 -2.809 1.00 85.69 189 LEU A C 1
ATOM 1488 O O . LEU A 1 189 ? -3.033 -15.444 -1.637 1.00 85.69 189 LEU A O 1
ATOM 1492 N N . ALA A 1 190 ? -3.415 -16.012 -3.784 1.00 84.69 190 ALA A N 1
ATOM 1493 C CA . ALA A 1 190 ? -4.766 -16.513 -3.564 1.00 84.69 190 ALA A CA 1
ATOM 1494 C C . ALA A 1 190 ? -4.803 -17.634 -2.514 1.00 84.69 190 ALA A C 1
ATOM 1496 O O . ALA A 1 190 ? -5.775 -17.741 -1.769 1.00 84.69 190 ALA A O 1
ATOM 1497 N N . GLN A 1 191 ? -3.748 -18.453 -2.423 1.00 85.25 191 GLN A N 1
ATOM 1498 C CA . GLN A 1 191 ? -3.606 -19.497 -1.402 1.00 85.25 191 GLN A CA 1
ATOM 1499 C C . GLN A 1 191 ? -3.261 -18.945 -0.010 1.00 85.25 191 GLN A C 1
ATOM 1501 O O . GLN A 1 191 ? -3.685 -19.521 0.990 1.00 85.25 191 GLN A O 1
ATOM 1506 N N . ARG A 1 192 ? -2.504 -17.842 0.071 1.00 86.50 192 ARG A N 1
ATOM 1507 C CA . ARG A 1 192 ? -2.080 -17.221 1.340 1.00 86.50 192 ARG A CA 1
ATOM 1508 C C . ARG A 1 192 ? -3.141 -16.309 1.948 1.00 86.50 192 ARG A C 1
ATOM 1510 O O . ARG A 1 192 ? -3.227 -16.215 3.173 1.00 86.50 192 ARG A O 1
ATOM 1517 N N . ILE A 1 193 ? -3.929 -15.624 1.120 1.00 84.56 193 ILE A N 1
ATOM 1518 C CA . ILE A 1 193 ? -5.030 -14.784 1.592 1.00 84.56 193 ILE A CA 1
ATOM 1519 C C . ILE A 1 193 ? -6.226 -15.678 1.928 1.00 84.56 193 ILE A C 1
ATOM 1521 O O . ILE A 1 193 ? -6.901 -16.210 1.050 1.00 84.56 193 ILE A O 1
ATOM 1525 N N . THR A 1 194 ? -6.498 -15.823 3.223 1.00 78.88 194 THR A N 1
ATOM 1526 C CA . THR A 1 194 ? -7.624 -16.619 3.738 1.00 78.88 194 THR A CA 1
ATOM 1527 C C . THR A 1 194 ? -8.822 -15.772 4.152 1.00 78.88 194 THR A C 1
ATOM 1529 O O . THR A 1 194 ? -9.935 -16.284 4.248 1.00 78.88 194 THR A O 1
ATOM 1532 N N . LYS A 1 195 ? -8.612 -14.477 4.401 1.00 84.12 195 LYS A N 1
ATOM 1533 C CA . LYS A 1 195 ? -9.652 -13.538 4.824 1.00 84.12 195 LYS A CA 1
ATOM 1534 C C . LYS A 1 195 ? -10.046 -12.627 3.666 1.00 84.12 195 LYS A C 1
ATOM 1536 O O . LYS A 1 195 ? -9.208 -12.291 2.836 1.00 84.12 195 LYS A O 1
ATOM 1541 N N . ARG A 1 196 ? -11.319 -12.232 3.613 1.00 86.06 196 ARG A N 1
ATOM 1542 C CA . ARG A 1 196 ? -11.822 -11.265 2.626 1.00 86.06 196 ARG A CA 1
ATOM 1543 C C . ARG A 1 196 ? -11.184 -9.898 2.865 1.00 86.06 196 ARG A C 1
ATOM 1545 O O . ARG A 1 196 ? -11.008 -9.504 4.017 1.00 86.06 196 ARG A O 1
ATOM 1552 N N . GLY A 1 197 ? -10.849 -9.203 1.789 1.00 89.00 197 GLY A N 1
ATOM 1553 C CA . GLY A 1 197 ? -10.193 -7.907 1.843 1.00 89.00 197 GLY A CA 1
ATOM 1554 C C . GLY A 1 197 ? -10.097 -7.253 0.470 1.00 89.00 197 GLY A C 1
ATOM 1555 O O . GLY A 1 197 ? -10.588 -7.786 -0.529 1.00 89.00 197 GLY A O 1
ATOM 1556 N N . LEU A 1 198 ? -9.457 -6.091 0.456 1.00 91.75 198 LEU A N 1
ATOM 1557 C CA . LEU A 1 198 ? -9.095 -5.354 -0.744 1.00 91.75 198 LEU A CA 1
ATOM 1558 C C . LEU A 1 198 ? -7.686 -5.767 -1.175 1.00 91.75 198 LEU A C 1
ATOM 1560 O O . LEU A 1 198 ? -6.745 -5.723 -0.386 1.00 91.75 198 LEU A O 1
ATOM 1564 N N . VAL A 1 199 ? -7.527 -6.144 -2.434 1.00 93.19 199 VAL A N 1
ATOM 1565 C CA . VAL A 1 199 ? -6.248 -6.447 -3.071 1.00 93.19 199 VAL A CA 1
ATOM 1566 C C . VAL A 1 199 ? -5.978 -5.349 -4.090 1.00 93.19 199 VAL A C 1
ATOM 1568 O O . VAL A 1 199 ? -6.768 -5.170 -5.009 1.00 93.19 199 VAL A O 1
ATOM 1571 N N . ILE A 1 200 ? -4.872 -4.627 -3.931 1.00 94.50 200 ILE A N 1
ATOM 1572 C CA . ILE A 1 200 ? -4.462 -3.562 -4.854 1.00 94.50 200 ILE A CA 1
ATOM 1573 C C . ILE A 1 200 ? -3.230 -4.045 -5.609 1.00 94.50 200 ILE A C 1
ATOM 1575 O O . ILE A 1 200 ? -2.168 -4.219 -5.002 1.00 94.50 200 ILE A O 1
ATOM 1579 N N . LEU A 1 201 ? -3.368 -4.275 -6.914 1.00 93.06 201 LEU A N 1
ATOM 1580 C CA . LEU A 1 201 ? -2.271 -4.721 -7.768 1.00 93.06 201 LEU A CA 1
ATOM 1581 C C . LEU A 1 201 ? -1.575 -3.523 -8.420 1.00 93.06 201 LEU A C 1
ATOM 1583 O O . LEU A 1 201 ? -2.154 -2.794 -9.216 1.00 93.06 201 LEU A O 1
ATOM 1587 N N . ILE A 1 202 ? -0.295 -3.344 -8.108 1.00 93.88 202 ILE A N 1
ATOM 1588 C CA . ILE A 1 202 ? 0.544 -2.268 -8.633 1.00 93.88 202 ILE A CA 1
ATOM 1589 C C . ILE A 1 202 ? 1.555 -2.890 -9.595 1.00 93.88 202 ILE A C 1
ATOM 1591 O O . ILE A 1 202 ? 2.585 -3.415 -9.175 1.00 93.88 202 ILE A O 1
ATOM 1595 N N . SER A 1 203 ? 1.230 -2.846 -10.884 1.00 90.44 203 SER A N 1
ATOM 1596 C CA . SER A 1 203 ? 1.988 -3.454 -11.981 1.00 90.44 203 SER A CA 1
ATOM 1597 C C . SER A 1 203 ? 1.734 -2.677 -13.272 1.00 90.44 203 SER A C 1
ATOM 1599 O O . SER A 1 203 ? 0.708 -2.008 -13.402 1.00 90.44 203 SER A O 1
ATOM 1601 N N . ASP A 1 204 ? 2.637 -2.790 -14.247 1.00 88.50 204 ASP A N 1
ATOM 1602 C CA . ASP A 1 204 ? 2.364 -2.362 -15.620 1.00 88.50 204 ASP A CA 1
ATOM 1603 C C . ASP A 1 204 ? 1.598 -3.412 -16.448 1.00 88.50 204 ASP A C 1
ATOM 1605 O O . ASP A 1 204 ? 1.349 -3.193 -17.633 1.00 88.50 204 ASP A O 1
ATOM 1609 N N . LEU A 1 205 ? 1.174 -4.511 -15.803 1.00 87.00 205 LEU A N 1
ATOM 1610 C CA . LEU A 1 205 ? 0.298 -5.569 -16.317 1.00 87.00 205 LEU A CA 1
ATOM 1611 C C . LEU A 1 205 ? 0.774 -6.155 -17.649 1.00 87.00 205 LEU A C 1
ATOM 1613 O O . LEU A 1 205 ? -0.031 -6.545 -18.498 1.00 87.00 205 LEU A O 1
ATOM 1617 N N . LEU A 1 206 ? 2.093 -6.229 -17.828 1.00 83.31 206 LEU A N 1
ATOM 1618 C CA . LEU A 1 206 ? 2.722 -6.727 -19.042 1.00 83.31 206 LEU A CA 1
ATOM 1619 C C . LEU A 1 206 ? 2.669 -8.265 -19.107 1.00 83.31 206 LEU A C 1
ATOM 1621 O O . LEU A 1 206 ? 3.684 -8.944 -18.981 1.00 83.31 206 LEU A O 1
ATOM 1625 N N . ALA A 1 207 ? 1.467 -8.812 -19.295 1.00 81.00 207 ALA A N 1
ATOM 1626 C CA . ALA A 1 207 ? 1.192 -10.242 -19.411 1.00 81.00 207 ALA A CA 1
ATOM 1627 C C . ALA A 1 207 ? 0.026 -10.518 -20.385 1.00 81.00 207 ALA A C 1
ATOM 1629 O O . ALA A 1 207 ? -0.764 -9.615 -20.684 1.00 81.00 207 ALA A O 1
ATOM 1630 N N . PRO A 1 208 ? -0.125 -11.759 -20.886 1.00 83.75 208 PRO A N 1
ATOM 1631 C CA . PRO A 1 208 ? -1.272 -12.152 -21.696 1.00 83.75 208 PRO A CA 1
ATOM 1632 C C . PRO A 1 208 ? -2.615 -11.886 -20.994 1.00 83.75 208 PRO A C 1
ATOM 1634 O O . PRO A 1 208 ? -2.853 -12.289 -19.856 1.00 83.75 208 PRO A O 1
ATOM 1637 N N . ILE A 1 209 ? -3.554 -11.253 -21.706 1.00 85.06 209 ILE A N 1
ATOM 1638 C CA . ILE A 1 209 ? -4.865 -10.861 -21.150 1.00 85.06 209 ILE A CA 1
ATOM 1639 C C . ILE A 1 209 ? -5.657 -12.076 -20.635 1.00 85.06 209 ILE A C 1
ATOM 1641 O O . ILE A 1 209 ? -6.379 -11.976 -19.642 1.00 85.06 209 ILE A O 1
ATOM 1645 N N . ALA A 1 210 ? -5.548 -13.227 -21.305 1.00 84.88 210 ALA A N 1
ATOM 1646 C CA . ALA A 1 210 ? -6.263 -14.444 -20.922 1.00 84.88 210 ALA A CA 1
ATOM 1647 C C . ALA A 1 210 ? -5.832 -14.967 -19.538 1.00 84.88 210 ALA A C 1
ATOM 1649 O O . ALA A 1 210 ? -6.682 -15.322 -18.715 1.00 84.88 210 ALA A O 1
ATOM 1650 N N . GLU A 1 211 ? -4.528 -14.952 -19.274 1.00 83.31 211 GLU A N 1
ATOM 1651 C CA . GLU A 1 211 ? -3.921 -15.342 -17.999 1.00 83.31 211 GLU A CA 1
ATOM 1652 C C . GLU A 1 211 ? -4.336 -14.369 -16.890 1.00 83.31 211 GLU A C 1
ATOM 1654 O O . GLU A 1 211 ? -4.917 -14.773 -15.878 1.00 83.31 211 GLU A O 1
ATOM 1659 N N . LEU A 1 212 ? -4.198 -13.062 -17.145 1.00 83.31 212 LEU A N 1
ATOM 1660 C CA . LEU A 1 212 ? -4.590 -12.020 -16.197 1.00 83.31 212 LEU A CA 1
ATOM 1661 C C . LEU A 1 212 ? -6.069 -12.133 -15.790 1.00 83.31 212 LEU A C 1
ATOM 1663 O O . LEU A 1 212 ? -6.392 -12.092 -14.602 1.00 83.31 212 LEU A O 1
ATOM 1667 N N . ARG A 1 213 ? -6.981 -12.339 -16.751 1.00 86.00 213 ARG A N 1
ATOM 1668 C CA . ARG A 1 213 ? -8.415 -12.524 -16.456 1.00 86.00 213 ARG A CA 1
ATOM 1669 C C . ARG A 1 213 ? -8.665 -13.719 -15.543 1.00 86.00 213 ARG A C 1
ATOM 1671 O O . ARG A 1 213 ? -9.499 -13.621 -14.644 1.00 86.00 213 ARG A O 1
ATOM 1678 N N . THR A 1 214 ? -7.960 -14.823 -15.767 1.00 87.25 214 THR A N 1
ATOM 1679 C CA . THR A 1 214 ? -8.116 -16.054 -14.983 1.00 87.25 214 THR A CA 1
ATOM 1680 C C . THR A 1 214 ? -7.647 -15.845 -13.543 1.00 87.25 214 THR A C 1
ATOM 1682 O O . THR A 1 214 ? -8.383 -16.151 -12.602 1.00 87.25 214 THR A O 1
ATOM 1685 N N . ASN A 1 215 ? -6.480 -15.225 -13.358 1.00 85.38 215 ASN A N 1
ATOM 1686 C CA . ASN A 1 215 ? -5.923 -14.957 -12.031 1.00 85.38 215 ASN A CA 1
ATOM 1687 C C . ASN A 1 215 ? -6.775 -13.975 -11.220 1.00 85.38 215 ASN A C 1
ATOM 1689 O O . ASN A 1 215 ? -7.055 -14.205 -10.041 1.00 85.38 215 ASN A O 1
ATOM 1693 N N . LEU A 1 216 ? -7.238 -12.894 -11.854 1.00 85.75 216 LEU A N 1
ATOM 1694 C CA . LEU A 1 216 ? -8.102 -11.911 -11.201 1.00 85.75 216 LEU A CA 1
ATOM 1695 C C . LEU A 1 216 ? -9.471 -12.512 -10.851 1.00 85.75 216 LEU A C 1
ATOM 1697 O O . LEU A 1 216 ? -9.993 -12.271 -9.761 1.00 85.75 216 LEU A O 1
ATOM 1701 N N . ALA A 1 217 ? -10.043 -13.341 -11.732 1.00 87.06 217 ALA A N 1
ATOM 1702 C CA . ALA A 1 217 ? -11.290 -14.051 -11.452 1.00 87.06 217 ALA A CA 1
ATOM 1703 C C . ALA A 1 217 ? -11.147 -15.007 -10.259 1.00 87.06 217 ALA A C 1
ATOM 1705 O O . ALA A 1 217 ? -12.033 -15.062 -9.406 1.00 87.06 217 ALA A O 1
ATOM 1706 N N . MET A 1 218 ? -10.016 -15.709 -10.149 1.00 86.81 218 MET A N 1
ATOM 1707 C CA . MET A 1 218 ? -9.717 -16.568 -9.004 1.00 86.81 218 MET A CA 1
ATOM 1708 C C . MET A 1 218 ? -9.664 -15.771 -7.693 1.00 86.81 218 MET A C 1
ATOM 1710 O O . MET A 1 218 ? -10.294 -16.185 -6.718 1.00 86.81 218 MET A O 1
ATOM 1714 N N . LEU A 1 219 ? -8.981 -14.621 -7.655 1.00 86.00 219 LEU A N 1
ATOM 1715 C CA . LEU A 1 219 ? -8.950 -13.764 -6.461 1.00 86.00 219 LEU A CA 1
ATOM 1716 C C . LEU A 1 219 ? -10.358 -13.297 -6.067 1.00 86.00 219 LEU A C 1
ATOM 1718 O O . LEU A 1 219 ? -10.757 -13.437 -4.908 1.00 86.00 219 LEU A O 1
ATOM 1722 N N . ARG A 1 220 ? -11.158 -12.847 -7.041 1.00 87.25 220 ARG A N 1
ATOM 1723 C CA . ARG A 1 220 ? -12.550 -12.435 -6.804 1.00 87.25 220 ARG A CA 1
ATOM 1724 C C . ARG A 1 220 ? -13.437 -13.579 -6.317 1.00 87.25 220 ARG A C 1
ATOM 1726 O O . ARG A 1 220 ? -14.243 -13.376 -5.414 1.00 87.25 220 ARG A O 1
ATOM 1733 N N . SER A 1 221 ? -13.261 -14.793 -6.844 1.00 85.38 221 SER A N 1
ATOM 1734 C CA . SER A 1 221 ? -14.021 -15.978 -6.411 1.00 85.38 221 SER A CA 1
ATOM 1735 C C . SER A 1 221 ? -13.800 -16.330 -4.933 1.00 85.38 221 SER A C 1
ATOM 1737 O O . SER A 1 221 ? -14.676 -16.906 -4.293 1.00 85.38 221 SER A O 1
ATOM 1739 N N . ARG A 1 222 ? -12.662 -15.916 -4.356 1.00 83.31 222 ARG A N 1
ATOM 1740 C CA . ARG A 1 222 ? -12.343 -16.058 -2.926 1.00 83.31 222 ARG A CA 1
ATOM 1741 C C . ARG A 1 222 ? -12.865 -14.900 -2.065 1.00 83.31 222 ARG A C 1
ATOM 1743 O O . ARG A 1 222 ? -12.534 -14.813 -0.883 1.00 83.31 222 ARG A O 1
ATOM 1750 N N . GLY A 1 223 ? -13.686 -14.018 -2.635 1.00 81.56 223 GLY A N 1
ATOM 1751 C CA . GLY A 1 223 ? -14.284 -12.877 -1.944 1.00 81.56 223 GLY A CA 1
ATOM 1752 C C . GLY A 1 223 ? -13.338 -11.691 -1.764 1.00 81.56 223 GLY A C 1
ATOM 1753 O O . GLY A 1 223 ? -13.569 -10.894 -0.858 1.00 81.56 223 GLY A O 1
ATOM 1754 N N . GLN A 1 224 ? -12.280 -11.597 -2.579 1.00 86.31 224 GLN A N 1
ATOM 1755 C CA . GLN A 1 224 ? -11.425 -10.411 -2.631 1.00 86.31 224 GLN A CA 1
ATOM 1756 C C . GLN A 1 224 ? -12.025 -9.364 -3.567 1.00 86.31 224 GLN A C 1
ATOM 1758 O O . GLN A 1 224 ? -12.468 -9.684 -4.675 1.00 86.31 224 GLN A O 1
ATOM 1763 N N . GLU A 1 225 ? -11.986 -8.108 -3.145 1.00 86.75 225 GLU A N 1
ATOM 1764 C CA . GLU A 1 225 ? -12.140 -6.974 -4.047 1.00 86.75 225 GLU A CA 1
ATOM 1765 C C . GLU A 1 225 ? -10.774 -6.690 -4.668 1.00 86.75 225 GLU A C 1
ATOM 1767 O O . GLU A 1 225 ? -9.786 -6.619 -3.944 1.00 86.75 225 GLU A O 1
ATOM 1772 N N . VAL A 1 226 ? -10.686 -6.609 -5.996 1.00 86.69 226 VAL A N 1
ATOM 1773 C CA . VAL A 1 226 ? -9.406 -6.420 -6.691 1.00 86.69 226 VAL A CA 1
ATOM 1774 C C . VAL A 1 226 ? -9.445 -5.102 -7.448 1.00 86.69 226 VAL A C 1
ATOM 1776 O O . VAL A 1 226 ? -10.357 -4.906 -8.256 1.00 86.69 226 VAL A O 1
ATOM 1779 N N . MET A 1 227 ? -8.468 -4.239 -7.167 1.00 83.25 227 MET A N 1
ATOM 1780 C CA . MET A 1 227 ? -8.269 -2.918 -7.766 1.00 83.25 227 MET A CA 1
ATOM 1781 C C . MET A 1 227 ? -6.937 -2.849 -8.507 1.00 83.25 227 MET A C 1
ATOM 1783 O O . MET A 1 227 ? -5.939 -3.411 -7.990 1.00 83.25 227 MET A O 1
#